Protein AF-A0A7S3ZZ33-F1 (afdb_monomer_lite)

InterPro domains:
  IPR005046 Protein of unknown function DUF285 [PF03382] (1-71)

pLDDT: mean 74.79, std 19.3, range [29.33, 95.56]

Radius of gyration: 34.8 Å; chains: 1; bounding box: 98×53×92 Å

Organism: NCBI:txid35677

Foldseek 3Di:
DADLPDACQQPAELACVCQLVLCDAHANLNYACANYQELHLNCQLVANHEDQNLDDYAPNHDCHSNQQNYDYDQHHAQWDDDDRTIDGDHGPQQPQQFWKKKKKKKFKWFKAPDDQVVCVVDPLLVVLLFVLLCVLQVNLAPGKDPWGWDDDPDPPPPRGIITMIMGIDIDGHDPCLVVSNVVSLVSSLVSNLVCLVVVVSLVSSCVSDVSSVVMDTPSVVRNVRSVVMDMDMGTGRPGRPDDPDNDPPDDDDDDDDDDDDDDDDDDDDDDDDDDDDDDD

Structure (mmCIF, N/CA/C/O backbone):
data_AF-A0A7S3ZZ33-F1
#
_entry.id   AF-A0A7S3ZZ33-F1
#
loop_
_atom_site.group_PDB
_atom_site.id
_atom_site.type_symbol
_atom_site.label_atom_id
_atom_site.label_alt_id
_atom_site.label_comp_id
_atom_site.label_asym_id
_atom_site.label_entity_id
_atom_site.label_seq_id
_atom_site.pdbx_PDB_ins_code
_atom_site.Cartn_x
_atom_site.Cartn_y
_atom_site.Cartn_z
_atom_site.occupancy
_atom_site.B_iso_or_equiv
_atom_site.auth_seq_id
_atom_site.auth_comp_id
_atom_site.auth_asym_id
_atom_site.auth_atom_id
_atom_site.pdbx_PDB_model_num
ATOM 1 N N . GLN A 1 1 ? 46.406 -0.574 -13.899 1.00 73.81 1 GLN A N 1
ATOM 2 C CA . GLN A 1 1 ? 45.688 0.026 -12.760 1.00 73.81 1 GLN A CA 1
ATOM 3 C C . GLN A 1 1 ? 44.216 -0.204 -13.007 1.00 73.81 1 GLN A C 1
ATOM 5 O O . GLN A 1 1 ? 43.810 0.022 -14.139 1.00 73.81 1 GLN A O 1
ATOM 10 N N . ASP A 1 2 ? 43.497 -0.711 -12.010 1.00 85.44 2 ASP A N 1
ATOM 11 C CA . ASP A 1 2 ? 42.048 -0.909 -12.078 1.00 85.44 2 ASP A CA 1
ATOM 12 C C . ASP A 1 2 ? 41.329 0.445 -11.987 1.00 85.44 2 ASP A C 1
ATOM 14 O O . ASP A 1 2 ? 41.685 1.282 -11.147 1.00 85.44 2 ASP A O 1
ATOM 18 N N . ILE A 1 3 ? 40.370 0.666 -12.883 1.00 90.06 3 ILE A N 1
ATOM 19 C CA . ILE A 1 3 ? 39.560 1.886 -12.972 1.00 90.06 3 ILE A CA 1
ATOM 20 C C . ILE A 1 3 ? 38.051 1.610 -12.914 1.00 90.06 3 ILE A C 1
ATOM 22 O O . ILE A 1 3 ? 37.262 2.550 -12.999 1.00 90.06 3 ILE A O 1
ATOM 26 N N . GLY A 1 4 ? 37.625 0.356 -12.728 1.00 85.75 4 GLY A N 1
ATOM 27 C CA . GLY A 1 4 ? 36.204 -0.008 -12.740 1.00 85.75 4 GLY A CA 1
ATOM 28 C C . GLY A 1 4 ? 35.384 0.696 -11.650 1.00 85.75 4 GLY A C 1
ATOM 29 O O . GLY A 1 4 ? 34.205 0.974 -11.835 1.00 85.75 4 GLY A O 1
ATOM 30 N N . GLY A 1 5 ? 36.025 1.071 -10.537 1.00 84.75 5 GLY A N 1
ATOM 31 C CA . GLY A 1 5 ? 35.398 1.777 -9.413 1.00 84.75 5 GLY A CA 1
ATOM 32 C C . GLY A 1 5 ? 35.413 3.310 -9.486 1.00 84.75 5 GLY A C 1
ATOM 33 O O . GLY A 1 5 ? 35.176 3.960 -8.467 1.00 84.75 5 GLY A O 1
ATOM 34 N N . TRP A 1 6 ? 35.762 3.918 -10.623 1.00 89.31 6 TRP A N 1
ATOM 35 C CA . TRP A 1 6 ? 35.799 5.380 -10.734 1.00 89.31 6 TRP A CA 1
ATOM 36 C C . TRP A 1 6 ? 34.392 5.989 -10.732 1.00 89.31 6 TRP A C 1
ATOM 38 O O . TRP A 1 6 ? 33.504 5.582 -11.477 1.00 89.31 6 TRP A O 1
ATOM 48 N N . ALA A 1 7 ? 34.197 7.022 -9.910 1.00 83.62 7 ALA A N 1
ATOM 49 C CA . ALA A 1 7 ? 32.953 7.781 -9.866 1.00 83.62 7 ALA A CA 1
ATOM 50 C C . ALA A 1 7 ? 32.941 8.855 -10.968 1.00 83.62 7 ALA A C 1
ATOM 52 O O . ALA A 1 7 ? 33.442 9.961 -10.773 1.00 83.62 7 ALA A O 1
ATOM 53 N N . VAL A 1 8 ? 32.356 8.530 -12.125 1.00 84.25 8 VAL A N 1
ATOM 54 C CA . VAL A 1 8 ? 32.267 9.430 -13.297 1.00 84.25 8 VAL A CA 1
ATOM 55 C C . VAL A 1 8 ? 30.912 10.140 -13.442 1.00 84.25 8 VAL A C 1
ATOM 57 O O . VAL A 1 8 ? 30.688 10.869 -14.400 1.00 84.25 8 VAL A O 1
ATOM 60 N N . HIS A 1 9 ? 30.017 10.000 -12.459 1.00 80.75 9 HIS A N 1
ATOM 61 C CA . HIS A 1 9 ? 28.634 10.504 -12.516 1.00 80.75 9 HIS A CA 1
ATOM 62 C C . HIS A 1 9 ? 28.492 12.034 -12.607 1.00 80.75 9 HIS A C 1
ATOM 64 O O . HIS A 1 9 ? 27.393 12.533 -12.832 1.00 80.75 9 HIS A O 1
ATOM 70 N N . SER A 1 10 ? 29.561 12.793 -12.355 1.00 80.62 10 SER A N 1
ATOM 71 C CA . SER A 1 10 ? 29.584 14.262 -12.461 1.00 80.62 10 SER A CA 1
ATOM 72 C C . SER A 1 10 ? 30.448 14.754 -13.622 1.00 80.62 10 SER A C 1
ATOM 74 O O . SER A 1 10 ? 30.638 15.960 -13.770 1.00 80.62 10 SER A O 1
ATOM 76 N N . VAL A 1 11 ? 31.020 13.834 -14.400 1.00 82.69 11 VAL A N 1
ATOM 77 C CA . VAL A 1 11 ? 31.773 14.161 -15.607 1.00 82.69 11 VAL A CA 1
ATOM 78 C C . VAL A 1 11 ? 30.766 14.474 -16.714 1.00 82.69 11 VAL A C 1
ATOM 80 O O . VAL A 1 11 ? 29.689 13.887 -16.766 1.00 82.69 11 VAL A O 1
ATOM 83 N N . THR A 1 12 ? 31.079 15.475 -17.535 1.00 82.06 12 THR A N 1
ATOM 84 C CA . THR A 1 12 ? 30.205 15.926 -18.632 1.00 82.06 12 THR A CA 1
ATOM 85 C C . THR A 1 12 ? 30.686 15.416 -19.990 1.00 82.06 12 THR A C 1
ATOM 87 O O . THR A 1 12 ? 29.871 15.196 -20.881 1.00 82.06 12 THR A O 1
ATOM 90 N N . SER A 1 13 ? 31.998 15.209 -20.144 1.00 87.12 13 SER A N 1
ATOM 91 C CA . SER A 1 13 ? 32.622 14.672 -21.355 1.00 87.12 13 SER A CA 1
ATOM 92 C C . SER A 1 13 ? 33.637 13.598 -20.975 1.00 87.12 13 SER A C 1
ATOM 94 O O . SER A 1 13 ? 34.535 13.836 -20.162 1.00 87.12 13 SER A O 1
ATOM 96 N N . LEU A 1 14 ? 33.465 12.421 -21.569 1.00 88.88 14 LEU A N 1
ATOM 97 C CA . LEU A 1 14 ? 34.410 11.304 -21.566 1.00 88.88 14 LEU A CA 1
ATOM 98 C C . LEU A 1 14 ? 35.039 11.120 -22.958 1.00 88.88 14 LEU A C 1
ATOM 100 O O . LEU A 1 14 ? 35.649 10.083 -23.229 1.00 88.88 14 LEU A O 1
ATOM 104 N N . GLY A 1 15 ? 34.891 12.121 -23.832 1.00 90.62 15 GLY A N 1
ATOM 105 C CA . GLY A 1 15 ? 35.441 12.119 -25.179 1.00 90.62 15 GLY A CA 1
ATOM 106 C C . GLY A 1 15 ? 36.946 11.848 -25.182 1.00 90.62 15 GLY A C 1
ATOM 107 O O . GLY A 1 15 ? 37.685 12.268 -24.289 1.00 90.62 15 GLY A O 1
ATOM 108 N N . ASP A 1 16 ? 37.386 11.087 -26.179 1.00 91.88 16 ASP A N 1
ATOM 109 C CA . ASP A 1 16 ? 38.771 10.681 -26.422 1.00 91.88 16 ASP A CA 1
ATOM 110 C C . ASP A 1 16 ? 39.502 9.932 -25.283 1.00 91.88 16 ASP A C 1
ATOM 112 O O . ASP A 1 16 ? 40.701 9.655 -25.390 1.00 91.88 16 ASP A O 1
ATOM 116 N N . MET A 1 17 ? 38.818 9.563 -24.192 1.00 91.19 17 MET A N 1
ATOM 117 C CA . MET A 1 17 ? 39.464 9.052 -22.973 1.00 91.19 17 MET A CA 1
ATOM 118 C C . MET A 1 17 ? 40.334 7.802 -23.203 1.00 91.19 17 MET A C 1
ATOM 120 O O . MET A 1 17 ? 41.374 7.653 -22.557 1.00 91.19 17 MET A O 1
ATOM 124 N N . PHE A 1 18 ? 39.940 6.926 -24.132 1.00 92.06 18 PHE A N 1
ATOM 125 C CA . PHE A 1 18 ? 40.673 5.714 -24.515 1.00 92.06 18 PHE A CA 1
ATOM 126 C C . PHE A 1 18 ? 41.001 5.664 -26.015 1.00 92.06 18 PHE A C 1
ATOM 128 O O . PHE A 1 18 ? 41.237 4.584 -26.570 1.00 92.06 18 PHE A O 1
ATOM 135 N N . THR A 1 19 ? 41.085 6.822 -26.676 1.00 92.44 19 THR A N 1
ATOM 136 C CA . THR A 1 19 ? 41.476 6.908 -28.087 1.00 92.44 19 THR A CA 1
ATOM 137 C C . THR A 1 19 ? 42.839 6.251 -28.320 1.00 92.44 19 THR A C 1
ATOM 139 O O . THR A 1 19 ? 43.839 6.559 -27.672 1.00 92.44 19 THR A O 1
ATOM 142 N N . SER A 1 20 ? 42.891 5.338 -29.290 1.00 92.44 20 SER A N 1
ATOM 143 C CA . SER A 1 20 ? 44.048 4.522 -29.681 1.00 92.44 20 SER A CA 1
ATOM 144 C C . SER A 1 20 ? 44.637 3.653 -28.564 1.00 92.44 20 SER A C 1
ATOM 146 O 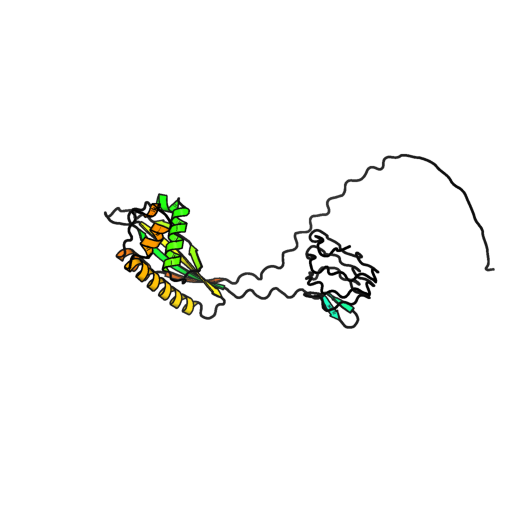O . SER A 1 20 ? 45.761 3.155 -28.693 1.00 92.44 20 SER A O 1
ATOM 148 N N . ALA A 1 21 ? 43.895 3.420 -27.477 1.00 92.56 21 ALA A N 1
ATOM 149 C CA . ALA A 1 21 ? 44.304 2.533 -26.394 1.00 92.56 21 ALA A CA 1
ATOM 150 C C . ALA A 1 21 ? 44.142 1.059 -26.812 1.00 92.56 21 ALA A C 1
ATOM 152 O O . ALA A 1 21 ? 43.336 0.314 -26.267 1.00 92.56 21 ALA A O 1
ATOM 153 N N . SER A 1 22 ? 44.925 0.630 -27.805 1.00 90.31 22 SER A N 1
ATOM 154 C CA . SER A 1 22 ? 44.805 -0.677 -28.474 1.00 90.31 22 SER A CA 1
ATOM 155 C C . SER A 1 22 ? 44.903 -1.898 -27.552 1.00 90.31 22 SER A C 1
ATOM 157 O O . SER A 1 22 ? 44.448 -2.969 -27.933 1.00 90.31 22 SER A O 1
ATOM 159 N N . SER A 1 23 ? 45.471 -1.759 -26.350 1.00 91.56 23 SER A N 1
ATOM 160 C CA . SER A 1 23 ? 45.566 -2.821 -25.338 1.00 91.56 23 SER A CA 1
ATOM 161 C C . SER A 1 23 ? 44.526 -2.721 -24.215 1.00 91.56 23 SER A C 1
ATOM 163 O O . SER A 1 23 ? 44.525 -3.561 -23.313 1.00 91.56 23 SER A O 1
ATOM 165 N N . PHE A 1 24 ? 43.668 -1.698 -24.223 1.00 90.06 24 PHE A N 1
ATOM 166 C CA . PHE A 1 24 ? 42.675 -1.472 -23.179 1.00 90.06 24 PHE A CA 1
ATOM 167 C C . PHE A 1 24 ? 41.499 -2.444 -23.321 1.00 90.06 24 PHE A C 1
ATOM 169 O O . PHE A 1 24 ? 40.869 -2.512 -24.369 1.00 90.06 24 PHE A O 1
ATOM 176 N N . ASN A 1 25 ? 41.210 -3.194 -22.256 1.00 88.06 25 ASN A N 1
ATOM 177 C CA . ASN A 1 25 ? 40.091 -4.138 -22.185 1.00 88.06 25 ASN A CA 1
ATOM 178 C C . ASN A 1 25 ? 39.649 -4.374 -20.726 1.00 88.06 25 ASN A C 1
ATOM 180 O O . ASN A 1 25 ? 39.440 -5.510 -20.309 1.00 88.06 25 ASN A O 1
ATOM 184 N N . GLN A 1 26 ? 39.644 -3.323 -19.900 1.00 88.88 26 GLN A N 1
ATOM 185 C CA . GLN A 1 26 ? 39.224 -3.441 -18.500 1.00 88.88 26 GLN A CA 1
ATOM 186 C C . GLN A 1 26 ? 37.713 -3.269 -18.362 1.00 88.88 26 GLN A C 1
ATOM 188 O O . GLN A 1 26 ? 37.119 -2.481 -19.095 1.00 88.88 26 GLN A O 1
ATOM 193 N N . ASP A 1 27 ? 37.125 -3.976 -17.396 1.00 85.19 27 ASP A N 1
ATOM 194 C CA . ASP A 1 27 ? 35.715 -3.840 -17.038 1.00 85.19 27 ASP A CA 1
ATOM 195 C C . ASP A 1 27 ? 35.456 -2.472 -16.385 1.00 85.19 27 ASP A C 1
ATOM 197 O O . ASP A 1 27 ? 36.052 -2.114 -15.366 1.00 85.19 27 ASP A O 1
ATOM 201 N N . ILE A 1 28 ? 34.570 -1.704 -17.011 1.00 87.50 28 ILE A N 1
ATOM 202 C CA . ILE A 1 28 ? 34.110 -0.381 -16.572 1.00 87.50 28 ILE A CA 1
ATOM 203 C C . ILE A 1 28 ? 32.577 -0.323 -16.509 1.00 87.50 28 ILE A C 1
ATOM 205 O O . ILE A 1 28 ? 31.982 0.755 -16.503 1.00 87.50 28 ILE A O 1
ATOM 209 N N . SER A 1 29 ? 31.924 -1.484 -16.429 1.00 83.38 29 SER A N 1
ATOM 210 C CA . SER A 1 29 ? 30.464 -1.589 -16.363 1.00 83.38 29 SER A CA 1
ATOM 211 C C . SER A 1 29 ? 29.856 -0.901 -15.136 1.00 83.38 29 SER A C 1
ATOM 213 O O . SER A 1 29 ? 28.714 -0.450 -15.160 1.00 83.38 29 SER A O 1
ATOM 215 N N . GLY A 1 30 ? 30.647 -0.734 -14.070 1.00 79.44 30 GLY A N 1
ATOM 216 C CA . GLY A 1 30 ? 30.258 -0.011 -12.857 1.00 79.44 30 GLY A CA 1
ATOM 217 C C . GLY A 1 30 ? 30.173 1.515 -13.000 1.00 79.44 30 GLY A C 1
ATOM 218 O O . GLY A 1 30 ? 29.780 2.192 -12.048 1.00 79.44 30 GLY A O 1
ATOM 219 N N . TRP A 1 31 ? 30.551 2.084 -14.147 1.00 87.06 31 TRP A N 1
ATOM 220 C CA . TRP A 1 31 ? 30.503 3.529 -14.362 1.00 87.06 31 TRP A CA 1
ATOM 221 C C . TRP A 1 31 ? 29.071 4.024 -14.578 1.00 87.06 31 TRP A C 1
ATOM 223 O O . TRP A 1 31 ? 28.355 3.566 -15.463 1.00 87.06 31 TRP A O 1
ATOM 233 N N . ASN A 1 32 ? 28.668 5.033 -13.804 1.00 80.06 32 ASN A N 1
ATOM 234 C CA . ASN A 1 32 ? 27.417 5.747 -14.044 1.00 80.06 32 ASN A CA 1
ATOM 235 C C . ASN A 1 32 ? 27.654 6.887 -15.043 1.00 80.06 32 ASN A C 1
ATOM 237 O O . ASN A 1 32 ? 28.205 7.927 -14.674 1.00 80.06 32 ASN A O 1
ATOM 241 N N . VAL A 1 33 ? 27.227 6.680 -16.292 1.00 78.31 33 VAL A N 1
ATOM 242 C CA . VAL A 1 33 ? 27.467 7.613 -17.402 1.00 78.31 33 VAL A CA 1
ATOM 243 C C . VAL A 1 33 ? 26.300 8.557 -17.720 1.00 78.31 33 VAL A C 1
ATOM 245 O O . VAL A 1 33 ? 26.447 9.379 -18.613 1.00 78.31 33 VAL A O 1
ATOM 248 N N . HIS A 1 34 ? 25.188 8.523 -16.977 1.00 74.75 34 HIS A N 1
ATOM 249 C CA . HIS A 1 34 ? 23.961 9.273 -17.313 1.00 74.75 34 HIS A CA 1
ATOM 250 C C . HIS A 1 34 ? 24.124 10.799 -17.405 1.00 74.75 34 HIS A C 1
ATOM 252 O O . HIS A 1 34 ? 23.336 11.465 -18.062 1.00 74.75 34 HIS A O 1
ATOM 258 N N . SER A 1 35 ? 25.127 11.373 -16.740 1.00 68.88 35 SER A N 1
ATOM 259 C CA . SER A 1 35 ? 25.390 12.819 -16.789 1.00 68.88 35 SER A CA 1
ATOM 260 C C . SER A 1 35 ? 26.325 13.241 -17.930 1.00 68.88 35 SER A C 1
ATOM 262 O O . SER A 1 35 ? 26.620 14.431 -18.053 1.00 68.88 35 SER A O 1
ATOM 264 N N . ASN A 1 36 ? 26.838 12.291 -18.719 1.00 71.81 36 ASN A N 1
ATOM 265 C CA . ASN A 1 36 ? 27.791 12.560 -19.792 1.00 71.81 36 ASN A CA 1
ATOM 266 C C . ASN A 1 36 ? 27.039 12.786 -21.095 1.00 71.81 36 ASN A C 1
ATOM 268 O O . ASN A 1 36 ? 26.263 11.939 -21.523 1.00 71.81 36 ASN A O 1
ATOM 272 N N . SER A 1 37 ? 27.307 13.917 -21.733 1.00 74.69 37 SER A N 1
ATOM 273 C CA . SER A 1 37 ? 26.706 14.276 -23.018 1.00 74.69 37 SER A CA 1
ATOM 274 C C . SER A 1 37 ? 27.655 14.063 -24.199 1.00 74.69 37 SER A C 1
ATOM 276 O O . SER A 1 37 ? 27.234 14.174 -25.343 1.00 74.69 37 SER A O 1
ATOM 278 N N . ASP A 1 38 ? 28.935 13.788 -23.938 1.00 82.69 38 ASP A N 1
ATOM 279 C CA . ASP A 1 38 ? 29.975 13.679 -24.962 1.00 82.69 38 ASP A CA 1
ATOM 280 C C . ASP A 1 38 ? 30.867 12.459 -24.706 1.00 82.69 38 ASP A C 1
ATOM 282 O O . ASP A 1 38 ? 31.550 12.365 -23.679 1.00 82.69 38 ASP A O 1
ATOM 286 N N . MET A 1 39 ? 30.828 11.514 -25.644 1.00 85.56 39 MET A N 1
ATOM 287 C CA . MET A 1 39 ? 31.644 10.301 -25.680 1.00 85.56 39 MET A CA 1
ATOM 288 C C . MET A 1 39 ? 32.339 10.165 -27.045 1.00 85.56 39 MET A C 1
ATOM 290 O O . MET A 1 39 ? 32.723 9.059 -27.446 1.00 85.56 39 MET A O 1
ATOM 294 N N . TYR A 1 40 ? 32.529 11.291 -27.746 1.00 88.56 40 TYR A N 1
ATOM 295 C CA . TYR A 1 40 ? 33.183 11.358 -29.046 1.00 88.56 40 TYR A CA 1
ATOM 296 C C . TYR A 1 40 ? 34.510 10.599 -29.021 1.00 88.56 40 TYR A C 1
ATOM 298 O O . TYR A 1 40 ? 35.349 10.826 -28.146 1.00 88.56 40 TYR A O 1
ATOM 306 N N . LYS A 1 41 ? 34.700 9.662 -29.958 1.00 90.12 41 LYS A N 1
ATOM 307 C CA . LYS A 1 41 ? 35.927 8.850 -30.083 1.00 90.12 41 LYS A CA 1
ATOM 308 C C . LYS A 1 41 ? 36.402 8.113 -28.827 1.00 90.12 41 LYS A C 1
ATOM 310 O O . LYS A 1 41 ? 37.520 7.609 -28.831 1.00 90.12 41 LYS A O 1
ATOM 315 N N . MET A 1 42 ? 35.581 7.960 -27.787 1.00 88.88 42 MET A N 1
ATOM 316 C CA . MET A 1 42 ? 36.031 7.445 -26.488 1.00 88.88 42 MET A CA 1
ATOM 317 C C . MET A 1 42 ? 36.855 6.146 -26.575 1.00 88.88 42 MET A C 1
ATOM 319 O O . MET A 1 42 ? 37.851 6.037 -25.869 1.00 88.88 42 MET A O 1
ATOM 323 N N . PHE A 1 43 ? 36.500 5.206 -27.460 1.00 88.19 43 PHE A N 1
ATOM 324 C CA . PHE A 1 43 ? 37.223 3.950 -27.726 1.00 88.19 43 PHE A CA 1
ATOM 325 C C . PHE A 1 43 ? 37.733 3.835 -29.172 1.00 88.19 43 PHE A C 1
ATOM 327 O O . PHE A 1 43 ? 37.951 2.731 -29.679 1.00 88.19 43 PHE A O 1
ATOM 334 N N . TYR A 1 44 ? 37.942 4.957 -29.863 1.00 89.25 44 TYR A N 1
ATOM 335 C CA . TYR A 1 44 ? 38.420 4.964 -31.243 1.00 89.25 44 TYR A CA 1
ATOM 336 C C . TYR A 1 44 ? 39.741 4.190 -31.362 1.00 89.25 44 TYR A C 1
ATOM 338 O O . TYR A 1 44 ? 40.716 4.516 -30.695 1.00 89.25 44 TYR A O 1
ATOM 346 N N . GLN A 1 45 ? 39.797 3.157 -32.207 1.00 88.75 45 GLN A N 1
ATOM 347 C CA . GLN A 1 45 ? 40.950 2.255 -32.377 1.00 88.75 45 GLN A CA 1
ATOM 348 C C . GLN A 1 45 ? 41.422 1.516 -31.102 1.00 88.75 45 GLN A C 1
ATOM 350 O O . GLN A 1 45 ? 42.559 1.034 -31.047 1.00 88.75 45 GLN A O 1
ATOM 355 N N . ALA A 1 46 ? 40.567 1.360 -30.087 1.00 89.12 46 ALA A N 1
ATOM 356 C CA . ALA A 1 46 ? 40.825 0.490 -28.938 1.00 89.12 46 ALA A CA 1
ATOM 357 C C . ALA A 1 46 ? 40.563 -0.987 -29.302 1.00 89.12 46 ALA A C 1
ATOM 359 O O . ALA A 1 46 ? 39.605 -1.609 -28.853 1.00 89.12 46 ALA A O 1
ATOM 360 N N . SER A 1 47 ? 41.406 -1.554 -30.165 1.00 87.38 47 SER A N 1
ATOM 361 C CA . SER A 1 47 ? 41.148 -2.837 -30.839 1.00 87.38 47 SER A CA 1
ATOM 362 C C . SER A 1 47 ? 41.022 -4.067 -29.932 1.00 87.38 47 SER A C 1
ATOM 364 O O . SER A 1 47 ? 40.412 -5.050 -30.347 1.00 87.38 47 SER A O 1
ATOM 366 N N . ALA A 1 48 ? 41.585 -4.044 -28.720 1.00 87.75 48 ALA A N 1
ATOM 367 C CA . ALA A 1 48 ? 41.431 -5.125 -27.743 1.00 87.75 48 ALA A CA 1
ATOM 368 C C . ALA A 1 48 ? 40.185 -4.991 -26.854 1.00 87.75 48 ALA A C 1
ATOM 370 O O . ALA A 1 48 ? 39.889 -5.931 -26.115 1.00 87.75 48 ALA A O 1
ATOM 371 N N . PHE A 1 49 ? 39.490 -3.852 -26.885 1.00 86.00 49 PHE A N 1
ATOM 372 C CA . PHE A 1 49 ? 38.318 -3.618 -26.050 1.00 86.00 49 PHE A CA 1
ATOM 373 C C . PHE A 1 49 ? 37.161 -4.497 -26.523 1.00 86.00 49 PHE A C 1
ATOM 375 O O . PHE A 1 49 ? 36.846 -4.466 -27.707 1.00 86.00 49 PHE A O 1
ATOM 382 N N . ASN A 1 50 ? 36.582 -5.284 -25.610 1.00 80.50 50 ASN A N 1
ATOM 383 C CA . ASN A 1 50 ? 35.434 -6.172 -25.829 1.00 80.50 50 ASN A CA 1
ATOM 384 C C . ASN A 1 50 ? 34.733 -6.478 -24.489 1.00 80.50 50 ASN A C 1
ATOM 386 O O . ASN A 1 50 ? 34.651 -7.634 -24.073 1.00 80.50 50 ASN A O 1
ATOM 390 N N . GLN A 1 51 ? 34.330 -5.444 -23.748 1.00 80.56 51 GLN A N 1
ATOM 391 C CA . GLN A 1 51 ? 33.588 -5.601 -22.489 1.00 80.56 51 GLN A CA 1
ATOM 392 C C . GLN A 1 51 ? 32.111 -5.269 -22.689 1.00 80.56 51 GLN A C 1
ATOM 394 O O . GLN A 1 51 ? 31.793 -4.352 -23.445 1.00 80.56 51 GLN A O 1
ATOM 399 N N . ASP A 1 52 ? 31.227 -5.963 -21.964 1.00 76.94 52 ASP A N 1
ATOM 400 C CA . ASP A 1 52 ? 29.849 -5.505 -21.787 1.00 76.94 52 ASP A CA 1
ATOM 401 C C . ASP A 1 52 ? 29.831 -4.334 -20.805 1.00 76.94 52 ASP A C 1
ATOM 403 O O . ASP A 1 52 ? 30.234 -4.460 -19.650 1.00 76.94 52 ASP A O 1
ATOM 407 N N . LEU A 1 53 ? 29.391 -3.177 -21.287 1.00 77.75 53 LEU A N 1
ATOM 408 C CA . LEU A 1 53 ? 29.380 -1.947 -20.514 1.00 77.75 53 LEU A CA 1
ATOM 409 C C . LEU A 1 53 ? 28.169 -1.856 -19.585 1.00 77.75 53 LEU A C 1
ATOM 411 O O . LEU A 1 53 ? 28.234 -1.143 -18.593 1.00 77.75 53 LEU A O 1
ATOM 415 N N . GLY A 1 54 ? 27.043 -2.512 -19.879 1.00 72.81 54 GLY A N 1
ATOM 416 C CA . GLY A 1 54 ? 25.826 -2.329 -19.075 1.00 72.81 54 GLY A CA 1
ATOM 417 C C . GLY A 1 54 ? 25.270 -0.888 -19.059 1.00 72.81 54 GLY A C 1
ATOM 418 O O . GLY A 1 54 ? 24.319 -0.607 -18.330 1.00 72.81 54 GLY A O 1
ATOM 419 N N . TRP A 1 55 ? 25.844 0.036 -19.839 1.00 77.25 55 TRP A N 1
ATOM 420 C CA . TRP A 1 55 ? 25.470 1.444 -19.880 1.00 77.25 55 TRP A CA 1
ATOM 421 C C . TRP A 1 55 ? 24.163 1.676 -20.630 1.00 77.25 55 TRP A C 1
ATOM 423 O O . TRP A 1 55 ? 23.845 0.996 -21.609 1.00 77.25 55 TRP A O 1
ATOM 433 N N . CYS A 1 56 ? 23.444 2.689 -20.155 1.00 72.75 56 CYS A N 1
ATOM 434 C CA . CYS A 1 56 ? 22.281 3.261 -20.801 1.00 72.75 56 CYS A CA 1
ATOM 435 C C . CYS A 1 56 ? 22.527 4.752 -21.002 1.00 72.75 56 CYS A C 1
ATOM 437 O O . CYS A 1 56 ? 22.840 5.463 -20.041 1.00 72.75 56 CYS A O 1
ATOM 439 N N . VAL A 1 57 ? 22.442 5.185 -22.255 1.00 71.81 57 VAL A N 1
ATOM 440 C CA . VAL A 1 57 ? 22.751 6.546 -22.704 1.00 71.81 57 VAL A CA 1
ATOM 441 C C . VAL A 1 57 ? 21.526 7.159 -23.369 1.00 71.81 57 VAL A C 1
ATOM 443 O O . VAL A 1 57 ? 20.741 6.452 -24.006 1.00 71.81 57 VAL A O 1
ATOM 446 N N . ASP A 1 58 ? 21.346 8.462 -23.175 1.00 68.25 58 ASP A N 1
ATOM 447 C CA . ASP A 1 58 ? 20.242 9.211 -23.773 1.00 68.25 58 ASP A CA 1
ATOM 448 C C . ASP A 1 58 ? 20.483 9.448 -25.275 1.00 68.25 58 ASP A C 1
ATOM 450 O O . ASP A 1 58 ? 21.604 9.327 -25.773 1.00 68.25 58 ASP A O 1
ATOM 454 N N . GLU A 1 59 ? 19.426 9.801 -26.012 1.00 67.25 59 GLU A N 1
ATOM 455 C CA . GLU A 1 59 ? 19.504 10.054 -27.462 1.00 67.25 59 GLU A CA 1
ATOM 456 C C . GLU A 1 59 ? 20.399 11.247 -27.837 1.00 67.25 59 GLU A C 1
ATOM 458 O O . GLU A 1 59 ? 20.915 11.299 -28.952 1.00 67.25 59 GLU A O 1
ATOM 463 N N . ASP A 1 60 ? 20.611 12.170 -26.897 1.00 72.50 60 ASP A N 1
ATOM 464 C CA . ASP A 1 60 ? 21.392 13.396 -27.083 1.00 72.50 60 ASP A CA 1
ATOM 465 C C . ASP A 1 60 ? 22.903 13.209 -26.835 1.00 72.50 60 ASP A C 1
ATOM 467 O O . ASP A 1 60 ? 23.659 14.181 -26.890 1.00 72.50 60 ASP A O 1
ATOM 471 N N . VAL A 1 61 ? 23.365 11.989 -26.532 1.00 76.19 61 VAL A N 1
ATOM 472 C CA . VAL A 1 61 ? 24.790 11.718 -26.282 1.00 76.19 61 VAL A CA 1
ATOM 473 C C . VAL A 1 61 ? 25.555 11.583 -27.598 1.00 76.19 61 VAL A C 1
ATOM 475 O O . VAL A 1 61 ? 25.202 10.774 -28.459 1.00 76.19 61 VAL A O 1
ATOM 478 N N . ASP A 1 62 ? 26.652 12.331 -27.735 1.00 78.50 62 ASP A N 1
ATOM 479 C CA . ASP A 1 62 ? 27.531 12.225 -28.899 1.00 78.50 62 ASP A CA 1
ATOM 480 C C . ASP A 1 62 ? 28.374 10.937 -28.849 1.00 78.50 62 ASP A C 1
ATOM 482 O O . ASP A 1 62 ? 29.283 10.792 -28.028 1.00 78.50 62 ASP A O 1
ATOM 486 N N . PHE A 1 63 ? 28.051 9.998 -29.743 1.00 77.25 63 PHE A N 1
ATOM 487 C CA . PHE A 1 63 ? 28.759 8.732 -29.959 1.00 77.25 63 PHE A CA 1
ATOM 488 C C . PHE A 1 63 ? 29.560 8.708 -31.267 1.00 77.25 63 PHE A C 1
ATOM 490 O O . PHE A 1 63 ? 29.990 7.631 -31.701 1.00 77.25 63 PHE A O 1
ATOM 497 N N . GLU A 1 64 ? 29.754 9.850 -31.933 1.00 83.19 64 GLU A N 1
ATOM 498 C CA . GLU A 1 64 ? 30.456 9.881 -33.213 1.00 83.19 64 GLU A CA 1
ATOM 499 C C . GLU A 1 64 ? 31.856 9.250 -33.075 1.00 83.19 64 GLU A C 1
ATOM 501 O O . GLU A 1 64 ? 32.671 9.591 -32.216 1.00 83.19 64 GLU A O 1
ATOM 506 N N . GLU A 1 65 ? 32.098 8.230 -33.905 1.00 83.06 65 GLU A N 1
ATOM 507 C CA . GLU A 1 65 ? 33.322 7.420 -33.945 1.00 83.06 65 GLU A CA 1
ATOM 508 C C . GLU A 1 65 ? 33.743 6.748 -32.620 1.00 83.06 65 GLU A C 1
ATOM 510 O O . GLU A 1 65 ? 34.836 6.180 -32.548 1.00 83.06 65 GLU A O 1
ATOM 515 N N . ALA A 1 66 ? 32.882 6.729 -31.596 1.00 82.75 66 ALA A N 1
ATOM 516 C CA . ALA A 1 66 ? 33.219 6.250 -30.255 1.00 82.75 66 ALA A CA 1
ATOM 517 C C . ALA A 1 66 ? 33.743 4.808 -30.239 1.00 82.75 66 ALA A C 1
ATOM 519 O O . ALA A 1 66 ? 34.664 4.510 -29.489 1.00 82.75 66 ALA A O 1
ATOM 520 N N . PHE A 1 67 ? 33.210 3.931 -31.096 1.00 81.69 67 PHE A N 1
ATOM 521 C CA . PHE A 1 67 ? 33.618 2.523 -31.200 1.00 81.69 67 PHE A CA 1
ATOM 522 C C . PHE A 1 67 ? 34.278 2.167 -32.538 1.00 81.69 67 PHE A C 1
ATOM 524 O O . PHE A 1 67 ? 34.470 0.989 -32.845 1.00 81.69 67 PHE A O 1
ATOM 531 N N . THR A 1 68 ? 34.639 3.152 -33.364 1.00 83.69 68 THR A N 1
ATOM 532 C CA . THR A 1 68 ? 35.275 2.869 -34.657 1.00 83.69 68 THR A CA 1
ATOM 533 C C . THR A 1 68 ? 36.629 2.190 -34.432 1.00 83.69 68 THR A C 1
ATOM 535 O O . THR A 1 68 ? 37.561 2.789 -33.901 1.00 83.69 68 THR A O 1
ATOM 538 N N . GLY A 1 69 ? 36.755 0.928 -34.853 1.00 79.25 69 GLY A N 1
ATOM 539 C CA . GLY A 1 69 ? 37.981 0.137 -34.689 1.00 79.25 69 GLY A CA 1
ATOM 540 C C . GLY A 1 69 ? 38.139 -0.566 -33.333 1.00 79.25 69 GLY A C 1
ATOM 541 O O . GLY A 1 69 ? 39.199 -1.147 -33.101 1.00 79.25 69 GLY A O 1
ATOM 542 N N . ALA A 1 70 ? 37.117 -0.541 -32.471 1.00 80.62 70 ALA A N 1
ATOM 543 C CA . ALA A 1 70 ? 37.005 -1.383 -31.277 1.00 80.62 70 ALA A CA 1
ATOM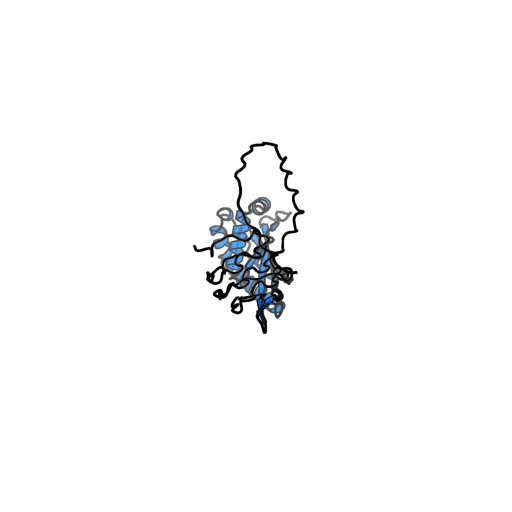 544 C C . ALA A 1 70 ? 35.995 -2.521 -31.511 1.00 80.62 70 ALA A C 1
ATOM 546 O O . ALA A 1 70 ? 35.076 -2.382 -32.322 1.00 80.62 70 ALA A O 1
ATOM 547 N N . ALA A 1 71 ? 36.152 -3.650 -30.812 1.00 71.19 71 ALA A N 1
ATOM 548 C CA . ALA A 1 71 ? 35.127 -4.686 -30.795 1.00 71.19 71 ALA A CA 1
ATOM 549 C C . ALA A 1 71 ? 34.063 -4.285 -29.767 1.00 71.19 71 ALA A C 1
ATOM 551 O O . ALA A 1 71 ? 34.248 -4.404 -28.563 1.00 71.19 71 ALA A O 1
ATOM 552 N N . CYS A 1 72 ? 32.932 -3.769 -30.224 1.00 65.69 72 CYS A N 1
ATOM 553 C CA . CYS A 1 72 ? 31.766 -3.762 -29.359 1.00 65.69 72 CYS A CA 1
ATOM 554 C C . CYS A 1 72 ? 31.158 -5.172 -29.433 1.00 65.69 72 CYS A C 1
ATOM 556 O O . CYS A 1 72 ? 30.806 -5.626 -30.517 1.00 65.69 72 CYS A O 1
ATOM 558 N N . GLU A 1 73 ? 31.056 -5.897 -28.322 1.00 55.81 73 GLU A N 1
ATOM 559 C CA . GLU A 1 73 ? 29.960 -6.859 -28.155 1.00 55.81 73 GLU A CA 1
ATOM 560 C C . GLU A 1 73 ? 28.696 -6.041 -27.851 1.00 55.81 73 GLU A C 1
ATOM 562 O O . GLU A 1 73 ? 28.793 -4.872 -27.495 1.00 55.81 73 GLU A O 1
ATOM 567 N N . SER A 1 74 ? 27.492 -6.560 -28.091 1.00 55.28 74 SER A N 1
ATOM 568 C CA . SER A 1 74 ? 26.245 -5.809 -27.872 1.00 55.28 74 SER A CA 1
ATOM 569 C C . SER A 1 74 ? 26.118 -5.344 -26.413 1.00 55.28 74 SER A C 1
ATOM 571 O O . SER A 1 74 ? 25.668 -6.112 -25.565 1.00 55.28 74 SER A O 1
ATOM 573 N N . THR A 1 75 ? 26.520 -4.109 -26.121 1.00 55.72 75 THR A N 1
ATOM 574 C CA . THR A 1 75 ? 26.540 -3.564 -24.766 1.00 55.72 75 THR A CA 1
ATOM 575 C C . THR A 1 75 ? 25.224 -2.851 -24.480 1.00 55.72 75 THR A C 1
ATOM 577 O O . THR A 1 75 ? 25.073 -1.680 -24.818 1.00 55.72 75 THR A O 1
ATOM 580 N N . SER A 1 76 ? 24.277 -3.574 -23.876 1.00 57.41 76 SER A N 1
ATOM 581 C CA . SER A 1 76 ? 23.133 -3.016 -23.132 1.00 57.41 76 SER A CA 1
ATOM 582 C C . SER A 1 76 ? 22.320 -1.885 -23.801 1.00 57.41 76 SER A C 1
ATOM 584 O O . SER A 1 76 ? 22.283 -1.729 -25.020 1.00 57.41 76 SER A O 1
ATOM 586 N N . CYS A 1 77 ? 21.486 -1.194 -23.018 1.00 60.25 77 CYS A N 1
ATOM 587 C CA . CYS A 1 77 ? 20.378 -0.416 -23.551 1.00 60.25 77 CYS A CA 1
ATOM 588 C C . CYS A 1 77 ? 20.863 0.876 -24.233 1.00 60.25 77 CYS A C 1
ATOM 590 O O . CYS A 1 77 ? 21.448 1.742 -23.606 1.00 60.25 77 CYS A O 1
ATOM 592 N N . GLY A 1 78 ? 20.631 1.006 -25.540 1.00 58.84 78 GLY A N 1
ATOM 593 C CA . GLY A 1 78 ? 20.990 2.207 -26.298 1.00 58.84 78 GLY A CA 1
ATOM 594 C C . GLY A 1 78 ? 22.286 2.139 -27.116 1.00 58.84 78 GLY A C 1
ATOM 595 O O . GLY A 1 78 ? 22.624 3.126 -27.756 1.00 58.84 78 GLY A O 1
ATOM 596 N N . VAL A 1 79 ? 22.969 0.988 -27.197 1.00 65.94 79 VAL A N 1
ATOM 597 C CA . VAL A 1 79 ? 24.025 0.737 -28.200 1.00 65.94 79 VAL A CA 1
ATOM 598 C C . VAL A 1 79 ? 23.733 -0.575 -28.928 1.00 65.94 79 VAL A C 1
ATOM 600 O O . VAL A 1 79 ? 23.593 -1.629 -28.313 1.00 65.94 79 VAL A O 1
ATOM 603 N N . VAL A 1 80 ? 23.623 -0.526 -30.257 1.00 65.25 80 VAL A N 1
ATOM 604 C CA . VAL A 1 80 ? 23.302 -1.696 -31.090 1.00 65.25 80 VAL A CA 1
ATOM 605 C C . VAL A 1 80 ? 24.395 -1.982 -32.112 1.00 65.25 80 VAL A C 1
ATOM 607 O O . VAL A 1 80 ? 25.005 -1.074 -32.678 1.00 65.25 80 VAL A O 1
ATOM 610 N N . GLN A 1 81 ? 24.612 -3.272 -32.377 1.00 67.81 81 GLN A N 1
ATOM 611 C CA . GLN A 1 81 ? 25.462 -3.736 -33.472 1.00 67.81 81 GLN A CA 1
ATOM 612 C C . GLN A 1 81 ? 24.825 -3.375 -34.812 1.00 67.81 81 GLN A C 1
ATOM 614 O O . GLN A 1 81 ? 23.688 -3.762 -35.092 1.00 67.81 81 GLN A O 1
ATOM 619 N N . VAL A 1 82 ? 25.579 -2.693 -35.665 1.00 66.38 82 VAL A N 1
ATOM 620 C CA . VAL A 1 82 ? 25.199 -2.409 -37.049 1.00 66.38 82 VAL A CA 1
ATOM 621 C C . VAL A 1 82 ? 26.263 -2.956 -37.995 1.00 66.38 82 VAL A C 1
ATOM 623 O O . VAL A 1 82 ? 27.411 -3.189 -37.620 1.00 66.38 82 VAL A O 1
ATOM 626 N N . VAL A 1 83 ? 25.897 -3.197 -39.255 1.00 61.94 83 VAL A N 1
ATOM 627 C CA . VAL A 1 83 ? 26.868 -3.660 -40.256 1.00 61.94 83 VAL A CA 1
ATOM 628 C C . VAL A 1 83 ? 27.951 -2.585 -40.417 1.00 61.94 83 VAL A C 1
ATOM 630 O O . VAL A 1 83 ? 27.686 -1.529 -40.982 1.00 61.94 83 VAL A O 1
ATOM 633 N N . GLY A 1 84 ? 29.157 -2.858 -39.909 1.00 64.69 84 GLY A N 1
ATOM 634 C CA . GLY A 1 84 ? 30.296 -1.933 -39.941 1.00 64.69 84 GLY A CA 1
ATOM 635 C C . GLY A 1 84 ? 30.659 -1.250 -38.613 1.00 64.69 84 GLY A C 1
ATOM 636 O O . GLY A 1 84 ? 31.587 -0.447 -38.627 1.00 64.69 84 GLY A O 1
ATOM 637 N N . GLY A 1 85 ? 29.997 -1.556 -37.487 1.00 67.19 85 GLY A N 1
ATOM 638 C CA . GLY A 1 85 ? 30.365 -1.018 -36.167 1.00 67.19 85 GLY A CA 1
ATOM 639 C C . GLY A 1 85 ? 29.217 -1.020 -35.152 1.00 67.19 85 GLY A C 1
ATOM 640 O O . GLY A 1 85 ? 28.310 -1.844 -35.232 1.00 67.19 85 GLY A O 1
ATOM 641 N N . CYS A 1 86 ? 29.237 -0.066 -34.221 1.00 69.88 86 CYS A N 1
ATOM 642 C CA . CYS A 1 86 ? 28.155 0.175 -33.266 1.00 69.88 86 CYS A CA 1
ATOM 643 C C . CYS A 1 86 ? 27.513 1.542 -33.472 1.00 69.88 86 CYS A C 1
ATOM 645 O O . CYS A 1 86 ? 28.198 2.498 -33.830 1.00 69.88 86 CYS A O 1
ATOM 647 N N . ALA A 1 87 ? 26.206 1.622 -33.230 1.00 63.84 87 ALA A N 1
ATOM 648 C CA . ALA A 1 87 ? 25.440 2.859 -33.306 1.00 63.84 87 ALA A CA 1
ATOM 649 C C . ALA A 1 87 ? 24.608 3.065 -32.032 1.00 63.84 87 ALA A C 1
ATOM 651 O O . ALA A 1 87 ? 24.145 2.076 -31.448 1.00 63.84 87 ALA A O 1
ATOM 652 N N . PRO A 1 88 ? 24.384 4.323 -31.614 1.00 60.44 88 PRO A N 1
ATOM 653 C CA . PRO A 1 88 ? 23.430 4.618 -30.560 1.00 60.44 88 PRO A CA 1
ATOM 654 C C . PRO A 1 88 ? 22.006 4.249 -31.007 1.00 60.44 88 PRO A C 1
ATOM 656 O O . PRO A 1 88 ? 21.644 4.356 -32.181 1.00 60.44 88 PRO A O 1
ATOM 659 N N . SER A 1 89 ? 21.191 3.805 -30.059 1.00 54.97 89 SER A N 1
ATOM 660 C CA . SER A 1 89 ? 19.756 3.552 -30.200 1.00 54.97 89 SER A CA 1
ATOM 661 C C . SER A 1 89 ? 19.031 4.279 -29.065 1.00 54.97 89 SER A C 1
ATOM 663 O O . SER A 1 89 ? 19.605 4.410 -27.986 1.00 54.97 89 SER A O 1
ATOM 665 N N . PRO A 1 90 ? 17.766 4.702 -29.237 1.00 55.19 90 PRO A N 1
ATOM 666 C CA . PRO A 1 90 ? 16.987 5.230 -28.125 1.00 55.19 90 PRO A CA 1
ATOM 667 C C . PRO A 1 90 ? 16.935 4.213 -26.982 1.00 55.19 90 PRO A C 1
ATOM 669 O O . PRO A 1 90 ? 16.745 3.012 -27.229 1.00 55.19 90 PRO A O 1
ATOM 672 N N . ALA A 1 91 ? 17.083 4.686 -25.743 1.00 52.62 91 ALA A N 1
ATOM 673 C CA . ALA A 1 91 ? 16.804 3.873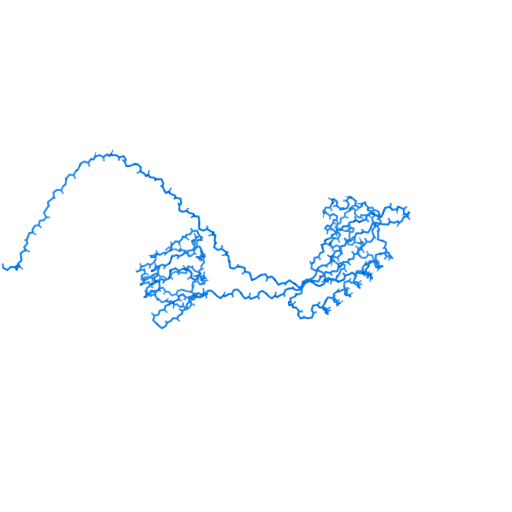 -24.568 1.00 52.62 91 ALA A CA 1
ATOM 674 C C . ALA A 1 91 ? 15.379 3.292 -24.686 1.00 52.62 91 ALA A C 1
ATOM 676 O O . ALA A 1 91 ? 14.468 3.989 -25.152 1.00 52.62 91 ALA A O 1
ATOM 677 N N . PRO A 1 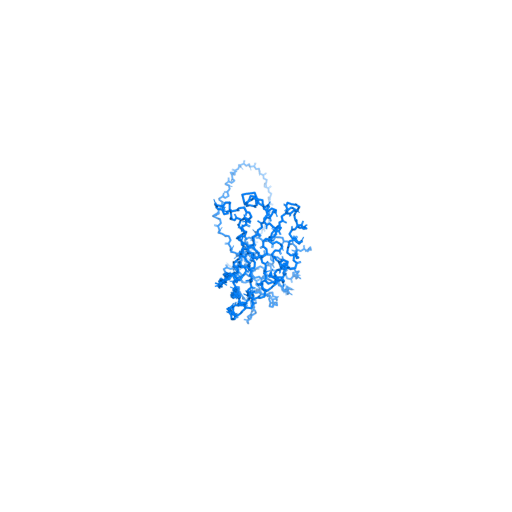92 ? 15.144 2.024 -24.297 1.00 51.72 92 PRO A N 1
ATOM 678 C CA . PRO A 1 92 ? 13.792 1.494 -24.255 1.00 51.72 92 PRO A CA 1
ATOM 679 C C . PRO A 1 92 ? 12.952 2.412 -23.366 1.00 51.72 92 PRO A C 1
ATOM 681 O O . PRO A 1 92 ? 13.306 2.658 -22.213 1.00 51.72 92 PRO A O 1
ATOM 684 N N . THR A 1 93 ? 11.851 2.940 -23.908 1.00 53.59 93 THR A N 1
ATOM 685 C CA . THR A 1 93 ? 10.866 3.689 -23.123 1.00 53.59 93 THR A CA 1
ATOM 686 C C . THR A 1 93 ? 10.549 2.868 -21.871 1.00 53.59 93 THR A C 1
ATOM 688 O O . THR A 1 93 ? 10.259 1.675 -22.027 1.00 53.59 93 THR A O 1
ATOM 691 N N . PRO A 1 94 ? 10.623 3.438 -20.648 1.00 54.81 94 PRO A N 1
ATOM 692 C CA . PRO A 1 94 ? 10.282 2.688 -19.448 1.00 54.81 94 PRO A CA 1
ATOM 693 C C . PRO A 1 94 ? 8.904 2.068 -19.663 1.00 54.81 94 PRO A C 1
ATOM 695 O O . PRO A 1 94 ? 7.965 2.758 -20.074 1.00 54.81 94 PRO A O 1
ATOM 698 N N . ALA A 1 95 ? 8.821 0.746 -19.486 1.00 51.47 95 ALA A N 1
ATOM 699 C CA . ALA A 1 95 ? 7.586 0.005 -19.692 1.00 51.47 95 ALA A CA 1
ATOM 700 C C . ALA A 1 95 ? 6.449 0.717 -18.940 1.00 51.47 95 ALA A C 1
ATOM 702 O O . ALA A 1 95 ? 6.693 1.205 -17.831 1.00 51.47 95 ALA A O 1
ATOM 703 N N . PRO A 1 96 ? 5.229 0.811 -19.508 1.00 53.81 96 PRO A N 1
ATOM 704 C CA . PRO A 1 96 ? 4.115 1.401 -18.785 1.00 53.81 96 PRO A CA 1
ATOM 705 C C . PRO A 1 96 ? 3.990 0.676 -17.448 1.00 53.81 96 PRO A C 1
ATOM 707 O O . PRO A 1 96 ? 3.778 -0.539 -17.416 1.00 53.81 96 PRO A O 1
ATOM 710 N N . THR A 1 97 ? 4.182 1.414 -16.352 1.00 54.34 97 THR A N 1
ATOM 711 C CA . THR A 1 97 ? 3.994 0.880 -15.008 1.00 54.34 97 THR A CA 1
ATOM 712 C C . THR A 1 97 ? 2.589 0.279 -14.972 1.00 54.34 97 THR A C 1
ATOM 714 O O . THR A 1 97 ? 1.642 0.978 -15.355 1.00 54.34 97 THR A O 1
ATOM 717 N N . PRO A 1 98 ? 2.417 -1.005 -14.599 1.00 57.62 98 PRO A N 1
ATOM 718 C CA . PRO A 1 98 ? 1.090 -1.596 -14.562 1.00 57.62 98 PRO A CA 1
ATOM 719 C C . PRO A 1 98 ? 0.202 -0.720 -13.679 1.00 57.62 98 PRO A C 1
ATOM 721 O O . PRO A 1 98 ? 0.616 -0.312 -12.591 1.00 57.62 98 PRO A O 1
ATOM 724 N N . ALA A 1 99 ? -0.992 -0.393 -14.180 1.00 60.94 99 ALA A N 1
ATOM 725 C CA . ALA A 1 99 ? -1.985 0.354 -13.419 1.00 60.94 99 ALA A CA 1
ATOM 726 C C . ALA A 1 99 ? -2.148 -0.302 -12.044 1.00 60.94 99 ALA A C 1
ATOM 728 O O . ALA A 1 99 ? -2.238 -1.525 -11.960 1.00 60.94 99 ALA A O 1
ATOM 729 N N . GLN A 1 100 ? -2.149 0.488 -10.979 1.00 65.69 100 GLN A N 1
ATOM 730 C CA . GLN A 1 100 ? -2.417 0.003 -9.636 1.00 65.69 100 GLN A CA 1
ATOM 731 C C . GLN A 1 100 ? -3.839 0.408 -9.278 1.00 65.69 100 GLN A C 1
ATOM 733 O O . GLN A 1 100 ? -4.250 1.544 -9.491 1.00 65.69 100 GLN A O 1
ATOM 738 N N . THR A 1 101 ? -4.621 -0.514 -8.743 1.00 72.06 101 THR A N 1
ATOM 739 C CA . THR A 1 101 ? -5.912 -0.150 -8.176 1.00 72.06 101 THR A CA 1
ATOM 740 C C . THR A 1 101 ? -5.780 -0.115 -6.669 1.00 72.06 101 THR A C 1
ATOM 742 O O . THR A 1 101 ? -5.411 -1.107 -6.048 1.00 72.06 101 THR A O 1
ATOM 745 N N . MET A 1 102 ? -6.045 1.047 -6.088 1.00 76.62 102 MET A N 1
ATOM 746 C CA . MET A 1 102 ? -6.089 1.236 -4.651 1.00 76.62 102 MET A CA 1
ATOM 747 C C . MET A 1 102 ? -7.525 1.029 -4.182 1.00 76.62 102 MET A C 1
ATOM 749 O O . MET A 1 102 ? -8.446 1.701 -4.646 1.00 76.62 102 MET A O 1
ATOM 753 N N . VAL A 1 103 ? -7.709 0.084 -3.274 1.00 82.50 103 VAL A N 1
ATOM 754 C CA . VAL A 1 103 ? -8.988 -0.200 -2.634 1.00 82.50 103 VAL A CA 1
ATOM 755 C C . VAL A 1 103 ? -8.938 0.383 -1.231 1.00 82.50 103 VAL A C 1
ATOM 757 O O . VAL A 1 103 ? -8.006 0.099 -0.481 1.00 82.50 103 VAL A O 1
ATOM 760 N N . LYS A 1 104 ? -9.918 1.219 -0.896 1.00 87.88 104 LYS A N 1
ATOM 761 C CA . LYS A 1 104 ? -10.068 1.855 0.410 1.00 87.88 104 LYS A CA 1
ATOM 762 C C . LYS A 1 104 ? -11.326 1.340 1.095 1.00 87.88 104 LYS A C 1
ATOM 764 O O . LYS A 1 104 ? -12.397 1.349 0.492 1.00 87.88 104 LYS A O 1
ATOM 769 N N . VAL A 1 105 ? -11.200 0.943 2.355 1.00 88.00 105 VAL A N 1
ATOM 770 C CA . VAL A 1 105 ? -12.316 0.541 3.215 1.00 88.00 105 VAL A CA 1
ATOM 771 C C . VAL A 1 105 ? -12.345 1.460 4.426 1.00 88.00 105 VAL A C 1
ATOM 773 O O . VAL A 1 105 ? -11.466 1.383 5.283 1.00 88.00 105 VAL A O 1
ATOM 776 N N . ALA A 1 106 ? -13.339 2.341 4.491 1.00 90.94 106 ALA A N 1
ATOM 777 C CA . ALA A 1 106 ? -13.531 3.243 5.620 1.00 90.94 106 ALA A CA 1
ATOM 778 C C . ALA A 1 106 ? -14.466 2.611 6.657 1.00 90.94 106 ALA A C 1
ATOM 780 O O . ALA A 1 106 ? -15.575 2.187 6.326 1.00 90.94 106 ALA A O 1
ATOM 781 N N . SER A 1 107 ? -14.038 2.576 7.918 1.00 92.69 107 SER A N 1
ATOM 782 C CA . SER A 1 107 ? -14.837 2.076 9.042 1.00 92.69 107 SER A CA 1
ATOM 783 C C . SER A 1 107 ? -14.453 2.796 10.342 1.00 92.69 107 SER A C 1
ATOM 785 O O . SER A 1 107 ? -13.709 3.779 10.328 1.00 92.69 107 SER A O 1
ATOM 787 N N . SER A 1 108 ? -14.998 2.364 11.481 1.00 91.94 108 SER A N 1
ATOM 788 C CA . SER A 1 108 ? -14.636 2.920 12.785 1.00 91.94 108 SER A CA 1
ATOM 789 C C . SER A 1 108 ? -14.717 1.903 13.920 1.00 91.94 108 SER A C 1
ATOM 791 O O . SER A 1 108 ? -15.535 0.988 13.890 1.00 91.94 108 SER A O 1
ATOM 793 N N . VAL A 1 109 ? -13.887 2.099 14.945 1.00 92.31 109 VAL A N 1
ATOM 794 C CA . VAL A 1 109 ? -13.925 1.342 16.205 1.00 92.31 109 VAL A CA 1
ATOM 795 C C . VAL A 1 109 ? -14.360 2.269 17.327 1.00 92.31 109 VAL A C 1
ATOM 797 O O . VAL A 1 109 ? -13.838 3.374 17.460 1.00 92.31 109 VAL A O 1
ATOM 800 N N . THR A 1 110 ? -15.310 1.833 18.152 1.00 92.38 110 THR A N 1
ATOM 801 C CA . THR A 1 110 ? -15.751 2.617 19.311 1.00 92.38 110 THR A CA 1
ATOM 802 C C . THR A 1 110 ? -15.007 2.160 20.559 1.00 92.38 110 THR A C 1
ATOM 804 O O . THR A 1 110 ? -15.185 1.036 21.023 1.00 92.38 110 THR A O 1
ATOM 807 N N . LEU A 1 111 ? -14.183 3.051 21.105 1.00 91.19 111 LEU A N 1
ATOM 808 C CA . LEU A 1 111 ? -13.361 2.815 22.288 1.00 91.19 111 LEU A CA 1
ATOM 809 C C . LEU A 1 111 ? -13.895 3.616 23.478 1.00 91.19 111 LEU A C 1
ATOM 811 O O . LEU A 1 111 ? -14.151 4.816 23.374 1.00 91.19 111 LEU A O 1
ATOM 815 N N . GLU A 1 112 ? -14.033 2.984 24.635 1.00 90.38 112 GLU A N 1
ATOM 816 C CA . GLU A 1 112 ? -14.355 3.665 25.887 1.00 90.38 112 GLU A CA 1
ATOM 817 C C . GLU A 1 112 ? -13.085 3.882 26.714 1.00 90.38 112 GLU A C 1
ATOM 819 O O . GLU A 1 112 ? -12.165 3.071 26.701 1.00 90.38 112 GLU A O 1
ATOM 824 N N . GLY A 1 113 ? -13.023 4.993 27.451 1.00 87.38 113 GLY A N 1
ATOM 825 C CA . GLY A 1 113 ? -11.860 5.320 28.284 1.00 87.38 113 GLY A CA 1
ATOM 826 C C . GLY A 1 113 ? -10.753 6.104 27.574 1.00 87.38 113 GLY A C 1
ATOM 827 O O . GLY A 1 113 ? -9.773 6.451 28.224 1.00 87.38 113 GLY A O 1
ATOM 828 N N . ILE A 1 114 ? -10.923 6.454 26.293 1.00 88.06 114 ILE A N 1
ATOM 829 C CA . ILE A 1 114 ? -10.011 7.356 25.571 1.00 88.06 114 ILE A CA 1
ATOM 830 C C . ILE A 1 114 ? -10.553 8.788 25.472 1.00 88.06 114 ILE A C 1
ATOM 832 O O . ILE A 1 114 ? -11.764 9.027 25.434 1.00 88.06 114 ILE A O 1
ATOM 836 N N . VAL A 1 115 ? -9.642 9.756 25.379 1.00 88.19 115 VAL A N 1
ATOM 837 C CA . VAL A 1 115 ? -9.953 11.163 25.106 1.00 88.19 115 VAL A CA 1
ATOM 838 C C . VAL A 1 115 ? -9.570 11.475 23.661 1.00 88.19 115 VAL A C 1
ATOM 840 O O . VAL A 1 115 ? -8.399 11.425 23.301 1.00 88.19 115 VAL A O 1
ATOM 843 N N . ALA A 1 116 ? -10.551 11.840 22.830 1.00 90.00 116 ALA A N 1
ATOM 844 C CA . ALA A 1 116 ? -10.348 12.038 21.389 1.00 90.00 116 ALA A CA 1
ATOM 845 C C . ALA A 1 116 ? -9.221 13.030 21.047 1.00 90.00 116 ALA A C 1
ATOM 847 O O . ALA A 1 116 ? -8.450 12.801 20.124 1.00 90.00 116 ALA A O 1
ATOM 848 N N . THR A 1 117 ? -9.094 14.126 21.801 1.00 90.19 117 THR A N 1
ATOM 849 C CA . THR A 1 117 ? -8.040 15.125 21.569 1.00 90.19 117 THR A CA 1
ATOM 850 C C . THR A 1 117 ? -6.647 14.616 21.918 1.00 90.19 117 THR A C 1
ATOM 852 O O . THR A 1 117 ? -5.694 15.023 21.267 1.00 90.19 117 THR A O 1
ATOM 855 N N . GLU A 1 118 ? -6.527 13.757 22.931 1.00 91.00 118 GLU A N 1
ATOM 856 C CA . GLU A 1 118 ? -5.245 13.159 23.324 1.00 91.00 118 GLU A CA 1
ATOM 857 C C . GLU A 1 118 ? -4.836 12.107 22.296 1.00 91.00 118 GLU A C 1
ATOM 859 O O . GLU A 1 118 ? -3.744 12.191 21.750 1.00 91.00 118 GLU A O 1
ATOM 864 N N . PHE A 1 119 ? -5.764 11.221 21.924 1.00 93.19 119 PHE A N 1
ATOM 865 C CA . PHE A 1 119 ? -5.550 10.236 20.865 1.00 93.19 119 PHE A CA 1
ATOM 866 C C . PHE A 1 119 ? -5.133 10.894 19.538 1.00 93.19 119 PHE A C 1
ATOM 868 O O . PHE A 1 119 ? -4.175 10.474 18.901 1.00 93.19 119 PHE A O 1
ATOM 875 N N . ASN A 1 120 ? -5.813 11.971 19.124 1.00 91.75 120 ASN A N 1
ATOM 876 C CA . ASN A 1 120 ? -5.488 12.661 17.871 1.00 91.75 120 ASN A CA 1
ATOM 877 C C . ASN A 1 120 ? -4.147 13.409 17.907 1.00 91.75 120 ASN A C 1
ATOM 879 O O . ASN A 1 120 ? -3.605 13.707 16.842 1.00 91.75 120 ASN A O 1
ATOM 883 N N . ALA A 1 121 ? -3.637 13.745 19.093 1.00 92.81 121 ALA A N 1
ATOM 884 C CA . ALA A 1 121 ? -2.353 14.418 19.266 1.00 92.81 121 ALA A CA 1
ATOM 885 C C . ALA A 1 121 ? -1.179 13.437 19.428 1.00 92.81 121 ALA A C 1
ATOM 887 O O . ALA A 1 121 ? -0.028 13.853 19.295 1.00 92.81 121 ALA A O 1
ATOM 888 N N . ASP A 1 122 ? -1.462 12.166 19.715 1.00 93.25 122 ASP A N 1
ATOM 889 C CA . ASP A 1 122 ? -0.463 11.143 19.995 1.00 93.25 122 ASP A CA 1
ATOM 890 C C . ASP A 1 122 ? -0.283 10.197 18.797 1.00 93.25 122 ASP A C 1
ATOM 892 O O . ASP A 1 122 ? -1.100 9.318 18.517 1.00 93.25 122 ASP A O 1
ATOM 896 N N . GLU A 1 123 ? 0.820 10.382 18.071 1.00 91.88 123 GLU A N 1
ATOM 897 C CA . GLU A 1 123 ? 1.166 9.542 16.918 1.00 91.88 123 GLU A CA 1
ATOM 898 C C . GLU A 1 123 ? 1.505 8.095 17.317 1.00 91.88 123 GLU A C 1
ATOM 900 O O . GLU A 1 123 ? 1.318 7.184 16.511 1.00 91.88 123 GLU A O 1
ATOM 905 N N . GLY A 1 124 ? 1.944 7.855 18.559 1.00 92.81 124 GLY A N 1
ATOM 906 C CA . GLY A 1 124 ? 2.165 6.509 19.092 1.00 92.81 124 GLY A CA 1
ATOM 907 C C . GLY A 1 124 ? 0.848 5.759 19.269 1.00 92.81 124 GLY A C 1
ATOM 908 O O . GLY A 1 124 ? 0.711 4.632 18.791 1.00 92.81 124 GLY A O 1
ATOM 909 N N . MET A 1 125 ? -0.165 6.421 19.839 1.00 93.38 125 MET A N 1
ATOM 910 C CA . MET A 1 125 ? -1.511 5.848 19.960 1.00 93.38 125 MET A CA 1
ATOM 911 C C . MET A 1 125 ? -2.138 5.550 18.596 1.00 93.38 125 MET A C 1
ATOM 913 O O . MET A 1 125 ? -2.748 4.492 18.424 1.00 93.38 125 MET A O 1
ATOM 917 N N . LYS A 1 126 ? -1.971 6.442 17.609 1.00 93.88 126 LYS A N 1
ATOM 918 C CA . LYS A 1 126 ? -2.450 6.193 16.239 1.00 93.88 126 LYS A CA 1
ATOM 919 C C . LYS A 1 126 ? -1.727 5.026 15.580 1.00 93.88 126 LYS A C 1
ATOM 921 O O . LYS A 1 126 ? -2.387 4.201 14.956 1.00 93.88 126 LYS A O 1
ATOM 926 N N . ALA A 1 127 ? -0.407 4.929 15.732 1.00 92.88 127 ALA A N 1
ATOM 927 C CA . ALA A 1 127 ? 0.377 3.831 15.174 1.00 92.88 127 ALA A CA 1
ATOM 928 C C . ALA A 1 127 ? 0.009 2.480 15.812 1.00 92.88 127 ALA A C 1
ATOM 930 O O . ALA A 1 127 ? -0.171 1.493 15.102 1.00 92.88 127 ALA A O 1
ATOM 931 N N . ALA A 1 128 ? -0.177 2.439 17.133 1.00 92.75 128 ALA A N 1
ATOM 932 C CA . ALA A 1 128 ? -0.637 1.246 17.841 1.00 92.75 128 ALA A CA 1
ATOM 933 C C . ALA A 1 128 ? -2.053 0.831 17.408 1.00 92.75 128 ALA A C 1
ATOM 935 O O . ALA A 1 128 ? -2.318 -0.352 17.186 1.00 92.75 128 ALA A O 1
ATOM 936 N N . PHE A 1 129 ? -2.953 1.803 17.222 1.00 95.56 129 PHE A N 1
ATOM 937 C CA . PHE A 1 129 ? -4.285 1.555 16.675 1.00 95.56 129 PHE A CA 1
ATOM 938 C C . PHE A 1 129 ? -4.226 1.009 15.242 1.00 95.56 129 PHE A C 1
ATOM 940 O O . PHE A 1 129 ? -4.853 -0.012 14.960 1.00 95.56 129 PHE A O 1
ATOM 947 N N . ALA A 1 130 ? -3.439 1.637 14.363 1.00 94.25 130 ALA A N 1
ATOM 948 C CA . ALA A 1 130 ? -3.216 1.184 12.991 1.00 94.25 130 ALA A CA 1
ATOM 949 C C . ALA A 1 130 ? -2.732 -0.269 12.953 1.00 94.25 130 ALA A C 1
ATOM 951 O O . ALA A 1 130 ? -3.292 -1.086 12.225 1.00 94.25 130 ALA A O 1
ATOM 952 N N . GLN A 1 131 ? -1.733 -0.602 13.776 1.00 92.00 131 GLN A N 1
ATOM 953 C CA . GLN A 1 131 ? -1.174 -1.949 13.833 1.00 92.00 131 GLN A CA 1
ATOM 954 C C . GLN A 1 131 ? -2.206 -2.973 14.310 1.00 92.00 131 GLN A C 1
ATOM 956 O O . GLN A 1 131 ? -2.323 -4.037 13.712 1.00 92.00 131 GLN A O 1
ATOM 961 N N . SER A 1 132 ? -3.009 -2.638 15.326 1.00 93.56 132 SER A N 1
ATOM 962 C CA . SER A 1 132 ? -4.075 -3.533 15.787 1.00 93.56 132 SER A CA 1
ATOM 963 C C . SER A 1 132 ? -5.114 -3.809 14.694 1.00 93.56 132 SER A C 1
ATOM 965 O O . SER A 1 132 ? -5.546 -4.951 14.524 1.00 93.56 132 SER A O 1
ATOM 967 N N . VAL A 1 133 ? -5.483 -2.791 13.905 1.00 93.56 133 VAL A N 1
ATOM 968 C CA . VAL A 1 133 ? -6.372 -2.961 12.743 1.00 93.56 133 VAL A CA 1
ATOM 969 C C . VAL A 1 133 ? -5.721 -3.847 11.678 1.00 93.56 133 VAL A C 1
ATOM 971 O O . VAL A 1 133 ? -6.382 -4.757 11.187 1.00 93.56 133 VAL A O 1
ATOM 974 N N . LEU A 1 134 ? -4.445 -3.630 11.345 1.00 91.88 134 LEU A N 1
ATOM 975 C CA . LEU A 1 134 ? -3.711 -4.445 10.365 1.00 91.88 134 LEU A CA 1
ATOM 976 C C . LEU A 1 134 ? -3.639 -5.921 10.778 1.00 91.88 134 LEU A C 1
ATOM 978 O O . LEU A 1 134 ? -3.972 -6.802 9.982 1.00 91.88 134 LEU A O 1
ATOM 982 N N . ASP A 1 135 ? -3.264 -6.185 12.030 1.00 91.94 135 ASP A N 1
ATOM 983 C CA . ASP A 1 135 ? -3.140 -7.541 12.571 1.00 91.94 135 ASP A CA 1
ATOM 984 C C . ASP A 1 135 ? -4.505 -8.245 12.618 1.00 91.94 135 ASP A C 1
ATOM 986 O O . ASP A 1 135 ? -4.617 -9.433 12.306 1.00 91.94 135 ASP A O 1
ATOM 990 N N . SER A 1 136 ? -5.562 -7.499 12.952 1.00 92.12 136 SER A N 1
ATOM 991 C CA . SER A 1 136 ? -6.931 -8.022 13.047 1.00 92.12 136 SER A CA 1
ATOM 992 C C . SER A 1 136 ? -7.615 -8.189 11.689 1.00 92.12 136 SER A C 1
ATOM 994 O O . SER A 1 136 ? -8.524 -9.003 11.560 1.00 92.12 136 SER A O 1
ATOM 996 N N . ALA A 1 137 ? -7.178 -7.460 10.660 1.00 87.75 137 ALA A N 1
ATOM 997 C CA . ALA A 1 137 ? -7.708 -7.567 9.302 1.00 87.75 137 ALA A CA 1
ATOM 998 C C . ALA A 1 137 ? -7.200 -8.812 8.549 1.00 87.75 137 ALA A C 1
ATOM 1000 O O . ALA A 1 137 ? -7.545 -9.010 7.385 1.00 87.75 137 ALA A O 1
ATOM 1001 N N . GLY A 1 138 ? -6.361 -9.652 9.169 1.00 83.88 138 GLY A N 1
ATOM 1002 C CA . GLY A 1 138 ? -5.930 -10.928 8.588 1.00 83.88 138 GLY A CA 1
ATOM 1003 C C . GLY A 1 138 ? -5.116 -10.784 7.297 1.00 83.88 138 GLY A C 1
ATOM 1004 O O . GLY A 1 138 ? -5.155 -11.673 6.447 1.00 83.88 138 GLY A O 1
ATOM 1005 N N . GLY A 1 139 ? -4.405 -9.663 7.133 1.00 83.69 139 GLY A N 1
ATOM 1006 C CA . GLY A 1 139 ? -3.634 -9.353 5.924 1.00 83.69 139 GLY A CA 1
ATOM 1007 C C . GLY A 1 139 ? -4.454 -8.768 4.770 1.00 83.69 139 GLY A C 1
ATOM 1008 O O . GLY A 1 139 ? -3.929 -8.654 3.666 1.00 83.69 139 GLY A O 1
ATOM 1009 N N . ALA A 1 140 ? -5.716 -8.388 5.001 1.00 83.88 140 ALA A N 1
ATOM 1010 C CA . ALA A 1 140 ? -6.549 -7.740 3.986 1.00 83.88 140 ALA A CA 1
ATOM 1011 C C . ALA A 1 140 ? -6.093 -6.308 3.645 1.00 83.88 140 ALA A C 1
ATOM 1013 O O . ALA A 1 140 ? -6.409 -5.807 2.571 1.00 83.88 140 ALA A O 1
ATOM 1014 N N . PHE A 1 141 ? -5.352 -5.639 4.531 1.00 87.81 141 PHE A N 1
ATOM 1015 C CA . PHE A 1 141 ? -4.849 -4.282 4.311 1.00 87.81 141 PHE A CA 1
ATOM 1016 C C . PHE A 1 141 ? -3.320 -4.266 4.248 1.00 87.81 141 PHE A C 1
ATOM 1018 O O . PHE A 1 141 ? -2.650 -4.895 5.065 1.00 87.81 141 PHE A O 1
ATOM 1025 N N . ASP A 1 142 ? -2.780 -3.495 3.307 1.00 87.38 142 ASP A N 1
ATOM 1026 C CA . ASP A 1 142 ? -1.359 -3.148 3.246 1.00 87.38 142 ASP A CA 1
ATOM 1027 C C . ASP A 1 142 ? -1.006 -2.029 4.237 1.00 87.38 142 ASP A C 1
ATOM 1029 O O . ASP A 1 142 ? 0.127 -1.936 4.705 1.00 87.38 142 ASP A O 1
ATOM 1033 N N . GLU A 1 143 ? -1.958 -1.126 4.484 1.00 91.56 143 GLU A N 1
ATOM 1034 C CA . GLU A 1 143 ? -1.776 0.083 5.284 1.00 91.56 143 GLU A CA 1
ATOM 1035 C C . GLU A 1 143 ? -3.118 0.547 5.868 1.00 91.56 143 GLU A C 1
ATOM 1037 O O . GLU A 1 143 ? -4.179 0.272 5.307 1.00 91.56 143 GLU A O 1
ATOM 1042 N N . VAL A 1 144 ? -3.078 1.280 6.982 1.00 90.62 144 VAL A N 1
ATOM 1043 C CA . VAL A 1 144 ? -4.237 1.976 7.554 1.00 90.62 144 VAL A CA 1
ATOM 1044 C C . VAL A 1 144 ? -3.918 3.466 7.633 1.00 90.62 144 VAL A C 1
ATOM 1046 O O . VAL A 1 144 ? -2.926 3.859 8.242 1.00 90.62 144 VAL A O 1
ATOM 1049 N N . ILE A 1 145 ? -4.767 4.288 7.021 1.00 91.62 145 ILE A N 1
ATOM 1050 C CA . ILE A 1 145 ? -4.626 5.747 6.934 1.00 91.62 145 ILE A CA 1
ATOM 1051 C C . ILE A 1 145 ? -5.872 6.452 7.488 1.00 91.62 145 ILE A C 1
ATOM 1053 O O . ILE A 1 145 ? -6.824 5.802 7.921 1.00 91.62 145 ILE A O 1
ATOM 1057 N N . ASP A 1 146 ? -5.871 7.789 7.465 1.00 92.56 146 ASP A N 1
ATOM 1058 C CA . ASP A 1 146 ? -7.015 8.639 7.833 1.00 92.56 146 ASP A CA 1
ATOM 1059 C C . ASP A 1 146 ? -7.592 8.328 9.232 1.00 92.56 146 ASP A C 1
ATOM 1061 O O . ASP A 1 146 ? -8.806 8.293 9.440 1.00 92.56 146 ASP A O 1
ATOM 1065 N N . ILE A 1 147 ? -6.703 8.077 10.200 1.00 94.44 147 ILE A N 1
ATOM 1066 C CA . ILE A 1 147 ? -7.080 7.729 11.573 1.00 94.44 147 ILE A CA 1
ATOM 1067 C C . ILE A 1 147 ? -7.470 8.994 12.341 1.00 94.44 147 ILE A C 1
ATOM 1069 O O . ILE A 1 147 ? -6.631 9.863 12.595 1.00 94.44 147 ILE A O 1
ATOM 1073 N N . GLU A 1 148 ? -8.730 9.071 12.767 1.00 93.31 148 GLU A N 1
ATOM 1074 C CA . GLU A 1 148 ? -9.256 10.214 13.516 1.00 93.31 148 GLU A CA 1
ATOM 1075 C C . GLU A 1 148 ? -10.259 9.777 14.591 1.00 93.31 148 GLU A C 1
ATOM 1077 O O . GLU A 1 148 ? -11.250 9.101 14.330 1.00 93.31 148 GLU A O 1
ATOM 1082 N N . ALA A 1 149 ? -10.032 10.205 15.831 1.00 91.94 149 ALA A N 1
ATOM 1083 C CA . ALA A 1 149 ? -10.984 10.056 16.920 1.00 91.94 149 ALA A CA 1
ATOM 1084 C C . ALA A 1 149 ? -11.998 11.207 16.920 1.00 91.94 149 ALA A C 1
ATOM 1086 O O . ALA A 1 149 ? -11.644 12.374 17.112 1.00 91.94 149 ALA A O 1
ATOM 1087 N N . VAL A 1 150 ? -13.284 10.876 16.798 1.00 84.44 150 VAL A N 1
ATOM 1088 C CA . VAL A 1 150 ? -14.386 11.842 16.842 1.00 84.44 150 VAL A CA 1
ATOM 1089 C C . VAL A 1 150 ? -15.145 11.712 18.162 1.00 84.44 150 VAL A C 1
ATOM 1091 O O . VAL A 1 150 ? -15.878 10.754 18.418 1.00 84.44 150 VAL A O 1
ATOM 1094 N N . GLY A 1 151 ? -15.011 12.723 19.023 1.00 66.44 151 GLY A N 1
ATOM 1095 C CA . GLY A 1 151 ? -15.790 12.818 20.259 1.00 66.44 151 GLY A CA 1
ATOM 1096 C C . GLY A 1 151 ? -17.255 13.188 19.987 1.00 66.44 151 GLY A C 1
ATOM 1097 O O . GLY A 1 151 ? -17.543 14.216 19.368 1.00 66.44 151 GLY A O 1
ATOM 1098 N N . ARG A 1 152 ? -18.220 12.402 20.487 1.00 60.31 152 ARG A N 1
ATOM 1099 C CA . ARG A 1 152 ? -19.650 12.753 20.376 1.00 60.31 152 ARG A CA 1
ATOM 1100 C C . ARG A 1 152 ? -19.985 13.942 21.293 1.00 60.31 152 ARG A C 1
ATOM 1102 O O . ARG A 1 152 ? -19.785 13.894 22.503 1.00 60.31 152 ARG A O 1
ATOM 1109 N N . ARG A 1 153 ? -20.564 15.016 20.729 1.00 54.34 153 ARG A N 1
ATOM 1110 C CA . ARG A 1 153 ? -20.892 16.285 21.432 1.00 54.34 153 ARG A CA 1
ATOM 1111 C C . ARG A 1 153 ? -21.926 16.168 22.567 1.00 54.34 153 ARG A C 1
ATOM 1113 O O . ARG A 1 153 ? -22.120 17.129 23.308 1.00 54.34 153 ARG A O 1
ATOM 1120 N N . ARG A 1 154 ? -22.601 15.025 22.729 1.00 51.84 154 ARG A N 1
ATOM 1121 C CA . ARG A 1 154 ? -23.477 14.742 23.875 1.00 51.84 154 ARG A CA 1
ATOM 1122 C C . ARG A 1 154 ? -22.961 13.502 24.588 1.00 51.84 154 ARG A C 1
ATOM 1124 O O . ARG A 1 154 ? -23.092 12.401 24.065 1.00 51.84 154 ARG A O 1
ATOM 1131 N N . ARG A 1 155 ? -22.418 13.700 25.792 1.00 48.31 155 ARG A N 1
ATOM 1132 C CA . ARG A 1 155 ? -22.172 12.631 26.764 1.00 48.31 155 ARG A CA 1
ATOM 1133 C C . ARG A 1 155 ? -23.517 12.013 27.157 1.00 48.31 155 ARG A C 1
ATOM 1135 O O . ARG A 1 155 ? -24.129 12.422 28.139 1.00 48.31 155 ARG A O 1
ATOM 1142 N N . LEU A 1 156 ? -24.000 11.056 26.373 1.00 50.56 156 LEU A N 1
ATOM 1143 C CA . LEU A 1 156 ? -24.733 9.945 26.965 1.00 50.56 156 LEU A CA 1
ATOM 1144 C C . LEU A 1 156 ? -23.688 9.185 27.785 1.00 50.56 156 LEU A C 1
ATOM 1146 O O . LEU A 1 156 ? -22.592 8.925 27.290 1.00 50.56 156 LEU A O 1
ATOM 1150 N N . ALA A 1 157 ? -23.958 8.943 29.063 1.00 42.06 157 ALA A N 1
ATOM 1151 C CA . ALA A 1 157 ? -23.082 8.113 29.881 1.00 42.06 157 ALA A CA 1
ATOM 1152 C C . ALA A 1 157 ? -22.897 6.759 29.164 1.00 42.06 157 ALA A C 1
ATOM 1154 O O . ALA A 1 157 ? -23.896 6.132 28.822 1.00 42.06 157 ALA A O 1
ATOM 1155 N N . GLY A 1 158 ? -21.651 6.376 28.866 1.00 52.69 158 GLY A N 1
ATOM 1156 C CA . GLY A 1 158 ? -21.328 5.192 28.052 1.00 52.69 158 GLY A CA 1
ATOM 1157 C C . GLY A 1 158 ? -21.141 5.441 26.547 1.00 52.69 158 GLY A C 1
ATOM 1158 O O . GLY A 1 158 ? -20.954 4.498 25.797 1.00 52.69 158 GLY A O 1
ATOM 1159 N N . ALA A 1 159 ? -21.184 6.684 26.055 1.00 61.84 159 ALA A N 1
ATOM 1160 C CA . ALA A 1 159 ? -20.833 6.961 24.661 1.00 61.84 159 ALA A CA 1
ATOM 1161 C C . ALA A 1 159 ? -19.304 6.971 24.496 1.00 61.84 159 ALA A C 1
ATOM 1163 O O . ALA A 1 159 ? -18.663 7.990 24.769 1.00 61.84 159 ALA A O 1
ATOM 1164 N N . GLY A 1 160 ? -18.738 5.840 24.071 1.00 78.88 160 GLY A N 1
ATOM 1165 C CA . GLY A 1 160 ? -17.339 5.739 23.660 1.00 78.88 160 GLY A CA 1
ATOM 1166 C C . GLY A 1 160 ? -16.969 6.718 22.535 1.00 78.88 160 GLY A C 1
ATOM 1167 O O . GLY A 1 160 ? -17.814 7.364 21.906 1.00 78.88 160 GLY A O 1
ATOM 1168 N N . VAL A 1 161 ? -15.672 6.851 22.296 1.00 90.12 161 VAL A N 1
ATOM 1169 C CA . VAL A 1 161 ? -15.087 7.634 21.209 1.00 90.12 161 VAL A CA 1
ATOM 1170 C C . VAL A 1 161 ? -14.988 6.746 19.975 1.00 90.12 161 VAL A C 1
ATOM 1172 O O . VAL A 1 161 ? -14.366 5.690 20.021 1.00 90.12 161 VAL A O 1
ATOM 1175 N N . GLY A 1 162 ? -15.598 7.178 18.871 1.00 90.69 162 GLY A N 1
ATOM 1176 C CA . GLY A 1 162 ? -15.442 6.507 17.583 1.00 90.69 162 GLY A CA 1
ATOM 1177 C C . GLY A 1 162 ? -14.133 6.936 16.934 1.00 90.69 162 GLY A C 1
ATOM 1178 O O . GLY A 1 162 ? -13.950 8.125 16.681 1.00 90.69 162 GLY A O 1
ATOM 1179 N N . VAL A 1 163 ? -13.240 5.988 16.682 1.00 93.50 163 VAL A N 1
ATOM 1180 C CA . VAL A 1 163 ? -12.002 6.179 15.924 1.00 93.50 163 VAL A CA 1
ATOM 1181 C C . VAL A 1 163 ? -12.252 5.702 14.502 1.00 93.50 163 VAL A C 1
ATOM 1183 O O . VAL A 1 163 ? -12.375 4.498 14.275 1.00 93.50 163 VAL A O 1
ATOM 1186 N N . SER A 1 164 ? -12.394 6.634 13.560 1.00 93.44 164 SER A N 1
ATOM 1187 C CA . SER A 1 164 ? -12.476 6.315 12.136 1.00 93.44 164 SER A CA 1
ATOM 1188 C C . SER A 1 164 ? -11.102 5.973 11.585 1.00 93.44 164 SER A C 1
ATOM 1190 O O . SER A 1 164 ? -10.101 6.510 12.055 1.00 93.44 164 SER A O 1
ATOM 1192 N N . TYR A 1 165 ? -11.070 5.095 10.591 1.00 94.06 165 TYR A N 1
ATOM 1193 C CA . TYR A 1 165 ? -9.867 4.722 9.860 1.00 94.06 165 TYR A CA 1
ATOM 1194 C C . TYR A 1 165 ? -10.221 4.294 8.435 1.00 94.06 165 TYR A C 1
ATOM 1196 O O . TYR A 1 165 ? -11.357 3.897 8.159 1.00 94.06 165 TYR A O 1
ATOM 1204 N N . THR A 1 166 ? -9.222 4.316 7.558 1.00 92.75 166 THR A N 1
ATOM 1205 C CA . THR A 1 166 ? -9.312 3.811 6.189 1.00 92.75 166 THR A CA 1
ATOM 1206 C C . THR A 1 166 ? -8.255 2.733 5.975 1.00 92.75 166 THR A C 1
ATOM 1208 O O . THR A 1 166 ? -7.064 3.031 5.933 1.00 92.75 166 THR A O 1
ATOM 1211 N N . GLY A 1 167 ? -8.676 1.478 5.825 1.00 90.00 167 GLY A N 1
ATOM 1212 C CA . GLY A 1 167 ? -7.803 0.389 5.387 1.00 90.00 167 GLY A CA 1
ATOM 1213 C C . GLY A 1 167 ? -7.535 0.484 3.886 1.00 90.00 167 GLY A C 1
ATOM 1214 O O . GLY A 1 167 ? -8.454 0.747 3.109 1.00 90.00 167 GLY A O 1
ATOM 1215 N N . VAL A 1 168 ? -6.283 0.300 3.474 1.00 88.56 168 VAL A N 1
ATOM 1216 C CA . VAL A 1 168 ? -5.836 0.425 2.084 1.00 88.56 168 VAL A CA 1
ATOM 1217 C C . VAL A 1 168 ? -5.224 -0.882 1.617 1.00 88.56 168 VAL A C 1
ATOM 1219 O O . VAL A 1 168 ? -4.371 -1.448 2.295 1.00 88.56 168 VAL A O 1
ATOM 1222 N N . ALA A 1 169 ? -5.606 -1.316 0.421 1.00 85.12 169 ALA A N 1
ATOM 1223 C CA . ALA A 1 169 ? -4.976 -2.428 -0.273 1.00 85.12 169 ALA A CA 1
ATOM 1224 C C . ALA A 1 169 ? -4.638 -2.061 -1.718 1.00 85.12 169 ALA A C 1
ATOM 1226 O O . ALA A 1 169 ? -5.408 -1.386 -2.411 1.00 85.12 169 ALA A O 1
ATOM 1227 N N . ARG A 1 170 ? -3.472 -2.506 -2.181 1.00 80.31 170 ARG A N 1
ATOM 1228 C CA . ARG A 1 170 ? -2.966 -2.284 -3.534 1.00 80.31 170 ARG A CA 1
ATOM 1229 C C . ARG A 1 170 ? -3.138 -3.544 -4.366 1.00 80.31 170 ARG A C 1
ATOM 1231 O O . ARG A 1 170 ? -2.571 -4.593 -4.083 1.00 80.31 170 ARG A O 1
ATOM 1238 N N . VAL A 1 171 ? -3.871 -3.406 -5.463 1.00 72.69 171 VAL A N 1
ATOM 1239 C CA . VAL A 1 171 ? -4.093 -4.465 -6.447 1.00 72.69 171 VAL A CA 1
ATOM 1240 C C . VAL A 1 171 ? -3.315 -4.132 -7.713 1.00 72.69 171 VAL A C 1
ATOM 1242 O O . VAL A 1 171 ? -3.419 -3.029 -8.253 1.00 72.69 171 VAL A O 1
ATOM 1245 N N . VAL A 1 172 ? -2.527 -5.085 -8.207 1.00 67.75 172 VAL A N 1
ATOM 1246 C CA . VAL A 1 172 ? -1.820 -4.935 -9.484 1.00 67.75 172 VAL A CA 1
ATOM 1247 C C . VAL A 1 172 ? -2.811 -5.131 -10.634 1.00 67.75 172 VAL A C 1
ATOM 1249 O O . VAL A 1 172 ? -3.438 -6.180 -10.754 1.00 67.75 172 VAL A O 1
ATOM 1252 N N . GLY A 1 173 ? -2.922 -4.135 -11.512 1.00 64.50 173 GLY A N 1
ATOM 1253 C CA . GLY A 1 173 ? -3.841 -4.111 -12.650 1.00 64.50 173 GLY A CA 1
ATOM 1254 C C . GLY A 1 173 ? -5.207 -3.482 -12.344 1.00 64.50 173 GLY A C 1
ATOM 1255 O O . GLY A 1 173 ? -5.510 -3.088 -11.220 1.00 64.50 173 GLY A O 1
ATOM 1256 N N . THR A 1 174 ? -6.047 -3.374 -13.380 1.00 59.12 174 THR A N 1
ATOM 1257 C CA . THR A 1 174 ? -7.433 -2.859 -13.298 1.00 59.12 174 THR A CA 1
ATOM 1258 C C . THR A 1 174 ? -8.500 -3.944 -13.442 1.00 59.12 174 THR A C 1
ATOM 1260 O O . THR A 1 174 ? -9.666 -3.723 -13.112 1.00 59.12 174 THR A O 1
ATOM 1263 N N . ASN A 1 175 ? -8.128 -5.126 -13.940 1.00 57.31 175 ASN A N 1
ATOM 1264 C CA . ASN A 1 175 ? -9.071 -6.211 -14.186 1.00 57.31 175 ASN A CA 1
ATOM 1265 C C . ASN A 1 175 ? -9.474 -6.863 -12.861 1.00 57.31 175 ASN A C 1
ATOM 1267 O O . ASN A 1 175 ? -8.627 -7.379 -12.141 1.00 57.31 175 ASN A O 1
ATOM 1271 N N . GLY A 1 176 ? -10.773 -6.851 -12.556 1.00 59.84 176 GLY A N 1
ATOM 1272 C CA . GLY A 1 176 ? -11.306 -7.469 -11.341 1.00 59.84 176 GLY A CA 1
ATOM 1273 C C . GLY A 1 176 ? -11.152 -6.627 -10.076 1.00 59.84 176 GLY A C 1
ATOM 1274 O O . GLY A 1 176 ? -11.492 -7.109 -9.009 1.00 59.84 176 GLY A O 1
ATOM 1275 N N . ALA A 1 177 ? -10.717 -5.365 -10.148 1.00 63.34 177 ALA A N 1
ATOM 1276 C CA . ALA A 1 177 ? -10.571 -4.538 -8.946 1.00 63.34 177 ALA A CA 1
ATOM 1277 C C . ALA A 1 177 ? -11.880 -4.353 -8.153 1.00 63.34 177 ALA A C 1
ATOM 1279 O O . ALA A 1 177 ? -11.848 -4.239 -6.934 1.00 63.34 177 ALA A O 1
ATOM 1280 N N . ALA A 1 178 ? -13.034 -4.367 -8.829 1.00 65.94 178 ALA A N 1
ATOM 1281 C CA . ALA A 1 178 ? -14.337 -4.325 -8.167 1.00 65.94 178 ALA A CA 1
ATOM 1282 C C . ALA A 1 178 ? -14.677 -5.638 -7.439 1.00 65.94 178 ALA A C 1
ATOM 1284 O O . ALA A 1 178 ? -15.229 -5.588 -6.346 1.00 65.94 178 ALA A O 1
ATOM 1285 N N . SER A 1 179 ? -14.337 -6.799 -8.016 1.00 69.56 179 SER A N 1
ATOM 1286 C CA . SER A 1 179 ? -14.537 -8.093 -7.350 1.00 69.56 179 SER A CA 1
ATOM 1287 C C . SER A 1 179 ? -13.527 -8.293 -6.225 1.00 69.56 179 SER A C 1
ATOM 1289 O O . SER A 1 179 ? -13.925 -8.623 -5.122 1.00 69.56 179 SER A O 1
ATOM 1291 N N . VAL A 1 180 ? -12.252 -7.968 -6.463 1.00 71.38 180 VAL A N 1
ATOM 1292 C CA . VAL A 1 180 ? -11.203 -7.982 -5.435 1.00 71.38 180 VAL A CA 1
ATOM 1293 C C . VAL A 1 180 ? -11.551 -7.022 -4.302 1.00 71.38 180 VAL A C 1
ATOM 1295 O O . VAL A 1 180 ? -11.362 -7.366 -3.147 1.00 71.38 180 VAL A O 1
ATOM 1298 N N . GLY A 1 181 ? -12.099 -5.841 -4.601 1.00 74.25 181 GLY A N 1
ATOM 1299 C CA . GLY A 1 181 ? -12.541 -4.902 -3.574 1.00 74.25 181 GLY A CA 1
ATOM 1300 C C . GLY A 1 181 ? -13.718 -5.414 -2.744 1.00 74.25 181 GLY A C 1
ATOM 1301 O O . GLY A 1 181 ? -13.738 -5.188 -1.539 1.00 74.25 181 GLY A O 1
ATOM 1302 N N . ALA A 1 182 ? -14.671 -6.121 -3.359 1.00 75.12 182 ALA A N 1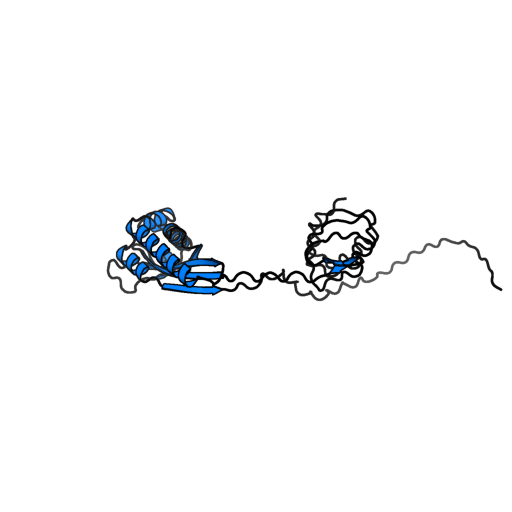
ATOM 1303 C CA . ALA A 1 182 ? -15.779 -6.751 -2.642 1.00 75.12 182 ALA A CA 1
ATOM 1304 C C . ALA A 1 182 ? -15.296 -7.909 -1.755 1.00 75.12 182 ALA A C 1
ATOM 1306 O O . ALA A 1 182 ? -15.622 -7.929 -0.572 1.00 75.12 182 ALA A O 1
ATOM 1307 N N . ASP A 1 183 ? -14.456 -8.798 -2.296 1.00 81.50 183 ASP A N 1
ATOM 1308 C CA . ASP A 1 183 ? -13.858 -9.915 -1.554 1.00 81.50 183 ASP A CA 1
ATOM 1309 C C . ASP A 1 183 ? -13.007 -9.402 -0.379 1.00 81.50 183 ASP A C 1
ATOM 1311 O O . ASP A 1 183 ? -13.024 -9.965 0.711 1.00 81.50 183 ASP A O 1
ATOM 1315 N N . LEU A 1 184 ? -12.283 -8.297 -0.583 1.00 79.50 184 LEU A N 1
ATOM 1316 C CA . LEU A 1 184 ? -11.447 -7.664 0.434 1.00 79.50 184 LEU A CA 1
ATOM 1317 C C . LEU A 1 184 ? -12.272 -6.981 1.522 1.00 79.50 184 LEU A C 1
ATOM 1319 O O . LEU A 1 184 ? -11.933 -7.088 2.698 1.00 79.50 184 LEU A O 1
ATOM 1323 N N . LEU A 1 185 ? -13.358 -6.301 1.145 1.00 83.12 185 LEU A N 1
ATOM 1324 C CA . LEU A 1 185 ? -14.301 -5.737 2.105 1.00 83.12 185 LEU A CA 1
ATOM 1325 C C . LEU A 1 185 ? -14.915 -6.842 2.966 1.00 83.12 185 LEU A C 1
ATOM 1327 O O . LEU A 1 185 ? -14.975 -6.682 4.182 1.00 83.12 185 LEU A O 1
ATOM 1331 N N . GLU A 1 186 ? -15.338 -7.948 2.353 1.00 86.62 186 GLU A N 1
ATOM 1332 C CA . GLU A 1 186 ? -15.910 -9.104 3.050 1.00 86.62 186 GLU A CA 1
ATOM 1333 C C . GLU A 1 186 ? -14.874 -9.732 3.991 1.00 86.62 186 GLU A C 1
ATOM 1335 O O . GLU A 1 186 ? -15.111 -9.814 5.194 1.00 86.62 186 GLU A O 1
ATOM 1340 N N . GLN A 1 187 ? -13.678 -10.049 3.484 1.00 86.94 187 GLN A N 1
ATOM 1341 C CA . GLN A 1 187 ? -12.592 -10.631 4.274 1.00 86.94 187 GLN A CA 1
ATOM 1342 C C . GLN A 1 187 ? -12.191 -9.747 5.462 1.00 86.94 187 GLN A C 1
ATOM 1344 O O . GLN A 1 187 ? -12.052 -10.246 6.580 1.00 86.94 187 GLN A O 1
ATOM 1349 N N . ALA A 1 188 ? -12.006 -8.442 5.238 1.00 88.31 188 ALA A N 1
ATOM 1350 C CA . ALA A 1 188 ? -11.638 -7.509 6.297 1.00 88.31 188 ALA A CA 1
ATOM 1351 C C . ALA A 1 188 ? -12.766 -7.361 7.326 1.00 88.31 188 ALA A C 1
ATOM 1353 O O . ALA A 1 188 ? -12.503 -7.392 8.528 1.00 88.31 188 ALA A O 1
ATOM 1354 N N . SER A 1 189 ? -14.016 -7.234 6.870 1.00 89.06 189 SER A N 1
ATOM 1355 C CA . SER A 1 189 ? -15.182 -7.097 7.750 1.00 89.06 189 SER A CA 1
ATOM 1356 C C . SER A 1 189 ? -15.377 -8.330 8.625 1.00 89.06 189 SER A C 1
ATOM 1358 O O . SER A 1 189 ? -15.602 -8.188 9.827 1.00 89.06 189 SER A O 1
ATOM 1360 N N . ASP A 1 190 ? -15.231 -9.527 8.060 1.00 91.12 190 ASP A N 1
ATOM 1361 C CA . ASP A 1 190 ? -15.351 -10.788 8.792 1.00 91.12 190 ASP A CA 1
ATOM 1362 C C . ASP A 1 190 ? -14.232 -10.949 9.823 1.00 91.12 190 ASP A C 1
ATOM 1364 O O . ASP A 1 190 ? -14.499 -11.252 10.990 1.00 91.12 190 ASP A O 1
ATOM 1368 N N . ALA A 1 191 ? -12.983 -10.693 9.419 1.00 91.44 191 ALA A N 1
ATOM 1369 C CA . ALA A 1 191 ? -11.823 -10.810 10.297 1.00 91.44 191 ALA A CA 1
ATOM 1370 C C . ALA A 1 191 ? -11.892 -9.812 11.464 1.00 91.44 191 ALA A C 1
ATOM 1372 O O . ALA A 1 191 ? -11.737 -10.200 12.623 1.00 91.44 191 ALA A O 1
ATOM 1373 N N . LEU A 1 192 ? -12.224 -8.547 11.187 1.00 91.19 192 LEU A N 1
ATOM 1374 C CA . LEU A 1 192 ? -12.375 -7.517 12.217 1.00 91.19 192 LEU A CA 1
ATOM 1375 C C . LEU A 1 192 ? -13.582 -7.782 13.124 1.00 91.19 192 LEU A C 1
ATOM 1377 O O . LEU A 1 192 ? -13.491 -7.588 14.336 1.00 91.19 192 LEU A O 1
ATOM 1381 N N . THR A 1 193 ? -14.698 -8.272 12.576 1.00 92.69 193 THR A N 1
ATOM 1382 C CA . THR A 1 193 ? -15.876 -8.661 13.369 1.00 92.69 193 THR A CA 1
ATOM 1383 C C . THR A 1 193 ? -15.541 -9.796 14.331 1.00 92.69 193 THR A C 1
ATOM 1385 O O . THR A 1 193 ? -15.937 -9.739 15.500 1.00 92.69 193 THR A O 1
ATOM 1388 N N . ALA A 1 194 ? -14.790 -10.799 13.863 1.00 93.69 194 ALA A N 1
ATOM 1389 C CA . ALA A 1 194 ? -14.307 -11.896 14.689 1.00 93.69 194 ALA A CA 1
ATOM 1390 C C . ALA A 1 194 ? -13.346 -11.393 15.775 1.00 93.69 194 ALA A C 1
ATOM 1392 O O . ALA A 1 194 ? -13.582 -11.666 16.950 1.00 93.69 194 ALA A O 1
ATOM 1393 N N . ALA A 1 195 ? -12.349 -10.581 15.406 1.00 93.19 195 ALA A N 1
ATOM 1394 C CA . ALA A 1 195 ? -11.330 -10.077 16.325 1.00 93.19 195 ALA A CA 1
ATOM 1395 C C . ALA A 1 195 ? -11.894 -9.159 17.424 1.00 93.19 195 ALA A C 1
ATOM 1397 O O . ALA A 1 195 ? -11.425 -9.142 18.566 1.00 93.19 195 ALA A O 1
ATOM 1398 N N . VAL A 1 196 ? -12.922 -8.372 17.099 1.00 94.06 196 VAL A N 1
ATOM 1399 C CA . VAL A 1 196 ? -13.644 -7.558 18.084 1.00 94.06 196 VAL A CA 1
ATOM 1400 C C . VAL A 1 196 ? -14.547 -8.433 18.958 1.00 94.06 196 VAL A C 1
ATOM 1402 O O . VAL A 1 196 ? -14.651 -8.193 20.159 1.00 94.06 196 VAL A O 1
ATOM 1405 N N . GLY A 1 197 ? -15.184 -9.457 18.380 1.00 92.38 197 GLY A N 1
ATOM 1406 C CA . GLY A 1 197 ? -16.080 -10.366 19.096 1.00 92.38 197 GLY A CA 1
ATOM 1407 C C . GLY A 1 197 ? -15.368 -11.307 20.073 1.00 92.38 197 GLY A C 1
ATOM 1408 O O . GLY A 1 197 ? -15.904 -11.585 21.146 1.00 92.38 197 GLY A O 1
ATOM 1409 N N . ASP A 1 198 ? -14.170 -11.779 19.728 1.00 93.69 198 ASP A N 1
ATOM 1410 C CA . ASP A 1 198 ? -13.349 -12.649 20.578 1.00 93.69 198 ASP A CA 1
ATOM 1411 C C . ASP A 1 198 ? -12.382 -11.881 21.502 1.00 93.69 198 ASP A C 1
ATOM 1413 O O . ASP A 1 198 ? -11.777 -12.474 22.397 1.00 93.69 198 ASP A O 1
ATOM 1417 N N . GLY A 1 199 ? -12.277 -10.558 21.330 1.00 93.19 199 GLY A N 1
ATOM 1418 C CA . GLY A 1 199 ? -11.450 -9.665 22.143 1.00 93.19 199 GLY A CA 1
ATOM 1419 C C . GLY A 1 199 ? -9.965 -9.639 21.763 1.00 93.19 199 GLY A C 1
ATOM 1420 O O . GLY A 1 199 ? -9.180 -8.943 22.421 1.00 93.19 199 GLY A O 1
ATOM 1421 N N . SER A 1 200 ? -9.555 -10.353 20.712 1.00 94.56 200 SER A N 1
ATOM 1422 C CA . SER A 1 200 ? -8.173 -10.335 20.223 1.00 94.56 200 SER A CA 1
ATOM 1423 C C . SER A 1 200 ? -7.749 -8.946 19.740 1.00 94.56 200 SER A C 1
ATOM 1425 O O . SER A 1 200 ? -6.634 -8.532 20.049 1.00 94.56 200 SER A O 1
ATOM 1427 N N . PHE A 1 201 ? -8.653 -8.165 19.132 1.00 95.06 201 PHE A N 1
ATOM 1428 C CA . PHE A 1 201 ? -8.380 -6.775 18.737 1.00 95.06 201 PHE A CA 1
ATOM 1429 C C . PHE A 1 201 ? -7.930 -5.915 19.930 1.00 95.06 201 PHE A C 1
ATOM 1431 O O . PHE A 1 201 ? -6.921 -5.210 19.872 1.00 95.06 201 PHE A O 1
ATOM 1438 N N . LEU A 1 202 ? -8.671 -5.976 21.044 1.00 93.75 202 LEU A N 1
ATOM 1439 C CA . LEU A 1 202 ? -8.344 -5.196 22.241 1.00 93.75 202 LEU A CA 1
ATOM 1440 C C . LEU A 1 202 ? -7.035 -5.678 22.873 1.00 93.75 202 LEU A C 1
ATOM 1442 O O . LEU A 1 202 ? -6.229 -4.864 23.317 1.00 93.75 202 LEU A O 1
ATOM 1446 N N . THR A 1 203 ? -6.807 -6.991 22.870 1.00 93.81 203 THR A N 1
ATOM 1447 C CA . THR A 1 203 ? -5.575 -7.591 23.394 1.00 93.81 203 THR A CA 1
ATOM 1448 C C . THR A 1 203 ? -4.348 -7.093 22.626 1.00 93.81 203 THR A C 1
ATOM 1450 O O . THR A 1 203 ? -3.369 -6.675 23.243 1.00 93.81 203 THR A O 1
ATOM 1453 N N . THR A 1 204 ? -4.413 -7.074 21.292 1.00 92.88 204 THR A N 1
ATOM 1454 C CA . THR A 1 204 ? -3.340 -6.550 20.434 1.00 92.88 204 THR A CA 1
ATOM 1455 C C . THR A 1 204 ? -3.118 -5.059 20.669 1.00 92.88 204 THR A C 1
ATOM 1457 O O . THR A 1 204 ? -1.981 -4.626 20.853 1.00 92.88 204 THR A O 1
ATOM 1460 N N . LEU A 1 205 ? -4.197 -4.274 20.760 1.00 93.69 205 LEU A N 1
ATOM 1461 C CA . LEU A 1 205 ? -4.118 -2.833 21.007 1.00 93.69 205 LEU A CA 1
ATOM 1462 C C . LEU A 1 205 ? -3.429 -2.507 22.345 1.00 93.69 205 LEU A C 1
ATOM 1464 O O . LEU A 1 205 ? -2.557 -1.644 22.408 1.00 93.69 205 LEU A O 1
ATOM 1468 N N . GLN A 1 206 ? -3.791 -3.225 23.409 1.00 93.69 206 GLN A N 1
ATOM 1469 C CA . GLN A 1 206 ? -3.219 -3.050 24.748 1.00 93.69 206 GLN A CA 1
ATOM 1470 C C . GLN A 1 206 ? -1.769 -3.529 24.853 1.00 93.69 206 GLN A C 1
ATOM 1472 O O . GLN A 1 206 ? -1.007 -3.004 25.665 1.00 93.69 206 GLN A O 1
ATOM 1477 N N . ALA A 1 207 ? -1.384 -4.520 24.047 1.00 91.94 207 ALA A N 1
ATOM 1478 C CA . ALA A 1 207 ? -0.000 -4.967 23.947 1.00 91.94 207 ALA A CA 1
ATOM 1479 C C . ALA A 1 207 ? 0.877 -3.968 23.175 1.00 91.94 207 ALA A C 1
ATOM 1481 O O . ALA A 1 207 ? 2.064 -3.848 23.479 1.00 91.94 207 ALA A O 1
ATOM 1482 N N . ALA A 1 208 ? 0.301 -3.260 22.198 1.00 90.25 208 ALA A N 1
ATOM 1483 C CA . ALA A 1 208 ? 1.012 -2.291 21.372 1.00 90.25 208 ALA A CA 1
ATOM 1484 C C . ALA A 1 208 ? 1.332 -0.989 22.127 1.00 90.25 208 ALA A C 1
ATOM 1486 O O . ALA A 1 208 ? 2.435 -0.465 21.978 1.00 90.25 208 ALA A O 1
ATOM 1487 N N . ASP A 1 209 ? 0.410 -0.486 22.958 1.00 92.19 209 ASP A N 1
ATOM 1488 C CA . ASP A 1 209 ? 0.647 0.709 23.775 1.00 92.19 209 ASP A CA 1
ATOM 1489 C C . ASP A 1 209 ? -0.080 0.649 25.130 1.00 92.19 209 ASP A C 1
ATOM 1491 O O . ASP A 1 209 ? -1.288 0.416 25.228 1.00 92.19 209 ASP A O 1
ATOM 1495 N N . THR A 1 210 ? 0.663 0.919 26.208 1.00 91.19 210 THR A N 1
ATOM 1496 C CA . THR A 1 210 ? 0.146 0.898 27.586 1.00 91.19 210 THR A CA 1
ATOM 1497 C C . THR A 1 210 ? -0.929 1.948 27.864 1.00 91.19 210 THR A C 1
ATOM 1499 O O . THR A 1 210 ? -1.693 1.804 28.818 1.00 91.19 210 THR A O 1
ATOM 1502 N N . SER A 1 211 ? -1.030 2.982 27.030 1.00 90.75 211 SER A N 1
ATOM 1503 C CA . SER A 1 211 ? -2.074 4.006 27.111 1.00 90.75 211 SER A CA 1
ATOM 1504 C C . SER A 1 211 ? -3.473 3.419 26.901 1.00 90.75 211 SER A C 1
ATOM 1506 O O . SER A 1 211 ? -4.454 3.988 27.377 1.00 90.75 211 SER A O 1
ATOM 1508 N N . PHE A 1 212 ? -3.577 2.238 26.275 1.00 92.69 212 PHE A N 1
ATOM 1509 C CA . PHE A 1 212 ? -4.834 1.505 26.114 1.00 92.69 212 PHE A CA 1
ATOM 1510 C C . PHE A 1 212 ? -5.154 0.543 27.271 1.00 92.69 212 PHE A C 1
ATOM 1512 O O . PHE A 1 212 ? -6.196 -0.108 27.249 1.00 92.69 212 PHE A O 1
ATOM 1519 N N . ALA A 1 213 ? -4.323 0.447 28.316 1.00 91.00 213 ALA A N 1
ATOM 1520 C CA . ALA A 1 213 ? -4.479 -0.564 29.372 1.00 91.00 213 ALA A CA 1
ATOM 1521 C C . ALA A 1 213 ? -5.834 -0.523 30.112 1.00 91.00 213 ALA A C 1
ATOM 1523 O O . ALA A 1 213 ? -6.294 -1.549 30.607 1.00 91.00 213 ALA A O 1
ATOM 1524 N N . ALA A 1 214 ? -6.475 0.647 30.196 1.00 89.44 214 ALA A N 1
ATOM 1525 C CA . ALA A 1 214 ? -7.794 0.824 30.817 1.00 89.44 214 ALA A CA 1
ATOM 1526 C C . ALA A 1 214 ? -8.943 0.971 29.799 1.00 89.44 214 ALA A C 1
ATOM 1528 O O . ALA A 1 214 ? -10.077 1.243 30.191 1.00 89.44 214 ALA A O 1
ATOM 1529 N N . VAL A 1 215 ? -8.646 0.837 28.505 1.00 91.50 215 VAL A N 1
ATOM 1530 C CA . VAL A 1 215 ? -9.594 1.037 27.405 1.00 91.50 215 VAL A CA 1
ATOM 1531 C C . VAL A 1 215 ? -10.407 -0.230 27.172 1.00 91.50 215 VAL A C 1
ATOM 1533 O O . VAL A 1 215 ? -9.890 -1.342 27.278 1.00 91.50 215 VAL A O 1
ATOM 1536 N N . THR A 1 216 ? -11.681 -0.057 26.834 1.00 92.75 216 THR A N 1
ATOM 1537 C CA . THR A 1 216 ? -12.589 -1.131 26.406 1.00 92.75 216 THR A CA 1
ATOM 1538 C C . THR A 1 216 ? -13.123 -0.843 25.007 1.00 92.75 216 THR A C 1
ATOM 1540 O O . THR A 1 216 ? -13.150 0.303 24.562 1.00 92.75 216 THR A O 1
ATOM 1543 N N . VAL A 1 217 ? -13.541 -1.890 24.294 1.00 92.69 217 VAL A N 1
ATOM 1544 C CA . VAL A 1 217 ? -14.196 -1.768 22.983 1.00 92.69 217 VAL A CA 1
ATOM 1545 C C . VAL A 1 217 ? -15.698 -1.942 23.171 1.00 92.69 217 VAL A C 1
ATOM 1547 O O . VAL A 1 217 ? -16.136 -2.939 23.747 1.00 92.69 217 VAL A O 1
ATOM 1550 N N . ASP A 1 218 ? -16.492 -1.012 22.644 1.00 92.62 218 ASP A N 1
ATOM 1551 C CA . ASP A 1 218 ? -17.926 -1.240 22.467 1.00 92.62 218 ASP A CA 1
ATOM 1552 C C . ASP A 1 218 ? -18.113 -2.161 21.256 1.00 92.62 218 ASP A C 1
ATOM 1554 O O . ASP A 1 218 ? -18.071 -1.728 20.099 1.00 92.62 218 ASP A O 1
ATOM 1558 N N . VAL A 1 219 ? -18.269 -3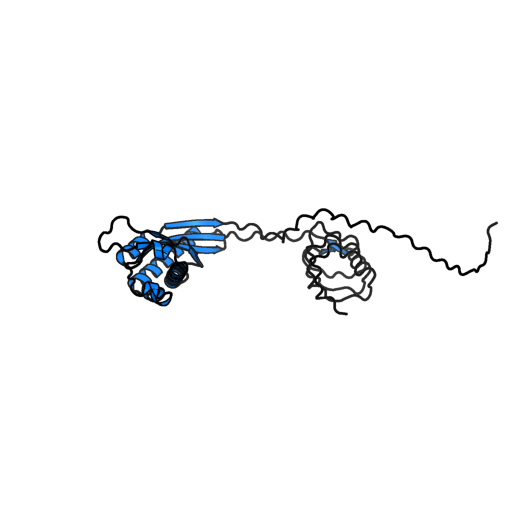.456 21.537 1.00 91.62 219 VAL A N 1
ATOM 1559 C CA . VAL A 1 219 ? -18.402 -4.513 20.525 1.00 91.62 219 VAL A CA 1
ATOM 1560 C C . VAL A 1 219 ? -19.608 -4.263 19.623 1.00 91.62 219 VAL A C 1
ATOM 1562 O O . VAL A 1 219 ? -19.490 -4.381 18.407 1.00 91.62 219 VAL A O 1
ATOM 1565 N N . ALA A 1 220 ? -20.751 -3.867 20.188 1.00 89.88 220 ALA A N 1
ATOM 1566 C CA . ALA A 1 220 ? -21.981 -3.691 19.421 1.00 89.88 220 ALA A CA 1
ATOM 1567 C C . ALA A 1 220 ? -21.891 -2.480 18.483 1.00 89.88 220 ALA A C 1
ATOM 1569 O O . ALA A 1 220 ? -22.239 -2.582 17.306 1.00 89.88 220 ALA A O 1
ATOM 1570 N N . ALA A 1 221 ? -21.392 -1.345 18.981 1.00 88.50 221 ALA A N 1
ATOM 1571 C CA . ALA A 1 221 ? -21.201 -0.155 18.156 1.00 88.50 221 ALA A CA 1
ATOM 1572 C C . ALA A 1 221 ? -20.131 -0.370 17.078 1.00 88.50 221 ALA A C 1
ATOM 1574 O O . ALA A 1 221 ? -20.295 0.092 15.950 1.00 88.50 221 ALA A O 1
ATOM 1575 N N . THR A 1 222 ? -19.059 -1.092 17.409 1.00 91.00 222 THR A N 1
ATOM 1576 C CA . THR A 1 222 ? -17.975 -1.392 16.467 1.00 91.00 222 THR A CA 1
ATOM 1577 C C . THR A 1 222 ? -18.434 -2.353 15.373 1.00 91.00 222 THR A C 1
ATOM 1579 O O . THR A 1 222 ? -18.211 -2.077 14.201 1.00 91.00 222 THR A O 1
ATOM 1582 N N . GLN A 1 223 ? -19.151 -3.429 15.708 1.00 91.25 223 GLN A N 1
ATOM 1583 C CA . GLN A 1 223 ? -19.693 -4.353 14.703 1.00 91.25 223 GLN A CA 1
ATOM 1584 C C . GLN A 1 223 ? -20.719 -3.678 13.784 1.00 91.25 223 GLN A C 1
ATOM 1586 O O . GLN A 1 223 ? -20.726 -3.938 12.585 1.00 91.25 223 GLN A O 1
ATOM 1591 N N . ALA A 1 224 ? -21.540 -2.761 14.309 1.00 89.25 224 ALA A N 1
ATOM 1592 C CA . ALA A 1 224 ? -22.433 -1.956 13.476 1.00 89.25 224 ALA A CA 1
ATOM 1593 C C . ALA A 1 224 ? -21.654 -1.052 12.500 1.00 89.25 224 ALA A C 1
ATOM 1595 O O . ALA A 1 224 ? -22.018 -0.953 11.334 1.00 89.25 224 ALA A O 1
ATOM 1596 N N . ALA A 1 225 ? -20.557 -0.436 12.949 1.00 88.19 225 ALA A N 1
ATOM 1597 C CA . ALA A 1 225 ? -19.704 0.386 12.090 1.00 88.19 225 ALA A CA 1
ATOM 1598 C C . ALA A 1 225 ? -18.907 -0.422 11.050 1.00 88.19 225 ALA A C 1
ATOM 1600 O O . ALA A 1 225 ? -18.606 0.098 9.977 1.00 88.19 225 ALA A O 1
ATOM 1601 N N . ILE A 1 226 ? -18.561 -1.677 11.352 1.00 89.00 226 ILE A N 1
ATOM 1602 C CA . ILE A 1 226 ? -17.964 -2.606 10.382 1.00 89.00 226 ILE A CA 1
ATOM 1603 C C . ILE A 1 226 ? -19.006 -2.999 9.326 1.00 89.00 226 ILE A C 1
ATOM 1605 O O . ILE A 1 226 ? -18.700 -2.982 8.140 1.00 89.00 226 ILE A O 1
ATOM 1609 N N . ALA A 1 227 ? -20.252 -3.270 9.727 1.00 87.69 227 ALA A N 1
ATOM 1610 C CA . ALA A 1 227 ? -21.334 -3.587 8.792 1.00 87.69 227 ALA A CA 1
ATOM 1611 C C . ALA A 1 227 ? -21.685 -2.420 7.844 1.00 87.69 227 ALA A C 1
ATOM 1613 O O . ALA A 1 227 ? -22.071 -2.656 6.701 1.00 87.69 227 ALA A O 1
ATOM 1614 N N . ASP A 1 228 ? -21.517 -1.177 8.303 1.00 88.12 228 ASP A N 1
ATOM 1615 C CA . ASP A 1 228 ? -21.716 0.046 7.512 1.00 88.12 228 ASP A CA 1
ATOM 1616 C C . ASP A 1 228 ? -20.435 0.513 6.779 1.00 88.12 228 ASP A C 1
ATOM 1618 O O . ASP A 1 228 ? -20.389 1.640 6.272 1.00 88.12 228 ASP A O 1
ATOM 1622 N N . ALA A 1 229 ? -19.379 -0.311 6.730 1.00 87.44 229 ALA A N 1
ATOM 1623 C CA . ALA A 1 229 ? -18.108 0.069 6.119 1.00 87.44 229 ALA A CA 1
ATOM 1624 C C . ALA A 1 229 ? -18.273 0.463 4.641 1.00 87.44 229 ALA A C 1
ATOM 1626 O O . ALA A 1 229 ? -18.951 -0.201 3.852 1.00 87.44 229 ALA A O 1
ATOM 1627 N N . ALA A 1 230 ? -17.625 1.561 4.255 1.00 84.25 230 ALA A N 1
ATOM 1628 C CA . ALA A 1 230 ? -17.716 2.110 2.909 1.00 84.25 230 ALA A CA 1
ATOM 1629 C C . ALA A 1 230 ? -16.503 1.694 2.069 1.00 84.25 230 ALA A C 1
ATOM 1631 O O . ALA A 1 230 ? -15.360 1.936 2.458 1.00 84.25 230 ALA A O 1
ATOM 1632 N N . LEU A 1 231 ? -16.764 1.110 0.898 1.00 84.88 231 LEU A N 1
ATOM 1633 C CA . LEU A 1 231 ? -15.748 0.726 -0.081 1.00 84.88 231 LEU A CA 1
ATOM 1634 C C . LEU A 1 231 ? -15.596 1.801 -1.160 1.00 84.88 231 LEU A C 1
ATOM 1636 O O . LEU A 1 231 ? -16.562 2.159 -1.836 1.00 84.88 231 LEU A O 1
ATOM 1640 N N . GLU A 1 232 ? -14.368 2.254 -1.377 1.00 83.75 232 GLU A N 1
ATOM 1641 C CA . GLU A 1 232 ? -13.992 3.147 -2.470 1.00 83.75 232 GLU A CA 1
ATOM 1642 C C . GLU A 1 232 ? -12.862 2.509 -3.293 1.00 83.75 232 GLU A C 1
ATOM 1644 O O . GLU A 1 232 ? -11.845 2.076 -2.755 1.00 83.75 232 GLU A O 1
ATOM 1649 N N . VAL A 1 233 ? -13.031 2.442 -4.617 1.00 78.06 233 VAL A N 1
ATOM 1650 C CA . VAL A 1 233 ? -12.039 1.865 -5.539 1.00 78.06 233 VAL A CA 1
ATOM 1651 C C . VAL A 1 233 ? -11.462 2.975 -6.409 1.00 78.06 233 VAL A C 1
ATOM 1653 O O . VAL A 1 233 ? -12.170 3.575 -7.218 1.00 78.06 233 VAL A O 1
ATOM 1656 N N . ILE A 1 234 ? -10.165 3.233 -6.261 1.00 75.12 234 ILE A N 1
ATOM 1657 C CA . ILE A 1 234 ? -9.439 4.291 -6.964 1.00 75.12 234 ILE A CA 1
ATOM 1658 C C . ILE A 1 234 ? -8.399 3.649 -7.877 1.00 75.12 234 ILE A C 1
ATOM 1660 O O . ILE A 1 234 ? -7.409 3.086 -7.417 1.00 75.12 234 ILE A O 1
ATOM 1664 N N . VAL A 1 235 ? -8.588 3.764 -9.190 1.00 69.38 235 VAL A N 1
ATOM 1665 C CA . VAL A 1 235 ? -7.570 3.344 -10.159 1.00 69.38 235 VAL A CA 1
ATOM 1666 C C . VAL A 1 235 ? -6.515 4.437 -10.265 1.00 69.38 235 VAL A C 1
ATOM 1668 O O . VAL A 1 235 ? -6.804 5.548 -10.710 1.00 69.38 235 VAL A O 1
ATOM 1671 N N . THR A 1 236 ? -5.284 4.118 -9.882 1.00 63.62 236 THR A N 1
ATOM 1672 C CA . THR A 1 236 ? -4.123 4.972 -10.100 1.00 63.62 236 THR A CA 1
ATOM 1673 C C . THR A 1 236 ? -3.267 4.365 -11.207 1.00 63.62 236 THR A C 1
ATOM 1675 O O . THR A 1 236 ? -2.867 3.207 -11.186 1.00 63.62 236 THR A O 1
ATOM 1678 N N . THR A 1 237 ? -2.969 5.141 -12.238 1.00 58.22 237 THR A N 1
ATOM 1679 C CA . THR A 1 237 ? -1.885 4.797 -13.160 1.00 58.22 237 THR A CA 1
ATOM 1680 C C . THR A 1 237 ? -0.655 5.537 -12.662 1.00 58.22 237 THR A C 1
ATOM 1682 O O . THR A 1 237 ? -0.618 6.763 -12.822 1.00 58.22 237 THR A O 1
ATOM 1685 N N . PRO A 1 238 ? 0.326 4.864 -12.026 1.00 54.28 238 PRO A N 1
ATOM 1686 C CA . PRO A 1 238 ? 1.597 5.513 -11.756 1.00 54.28 238 PRO A CA 1
ATOM 1687 C C . PRO A 1 238 ? 2.138 6.048 -13.081 1.00 54.28 238 PRO A C 1
ATOM 1689 O O . PRO A 1 238 ? 2.029 5.376 -14.111 1.00 54.28 238 PRO A O 1
ATOM 1692 N N . GLY A 1 239 ? 2.703 7.256 -13.069 1.00 50.41 239 GLY A N 1
ATOM 1693 C CA . GLY A 1 239 ? 3.454 7.731 -14.226 1.00 50.41 239 GLY A CA 1
ATOM 1694 C C . GLY A 1 239 ? 4.534 6.706 -14.597 1.00 50.41 239 GLY A C 1
ATOM 1695 O O . GLY A 1 239 ? 4.956 5.928 -13.729 1.00 50.41 239 GLY A O 1
ATOM 1696 N N . PRO A 1 240 ? 4.984 6.664 -15.864 1.00 52.50 240 PRO A N 1
ATOM 1697 C CA . PRO A 1 240 ? 6.182 5.899 -16.187 1.00 52.50 240 PRO A CA 1
ATOM 1698 C C . PRO A 1 240 ? 7.267 6.308 -15.190 1.00 52.50 240 PRO A C 1
ATOM 1700 O O . PRO A 1 240 ? 7.436 7.507 -14.948 1.00 52.50 240 PRO A O 1
ATOM 1703 N N . THR A 1 241 ? 7.938 5.337 -14.563 1.00 49.56 241 THR A N 1
ATOM 1704 C CA . THR A 1 241 ? 9.099 5.625 -13.714 1.00 49.56 241 THR A CA 1
ATOM 1705 C C . THR A 1 241 ? 10.034 6.475 -14.558 1.00 49.56 241 THR A C 1
ATOM 1707 O O . THR A 1 241 ? 10.568 5.987 -15.554 1.00 49.56 241 THR A O 1
ATOM 1710 N N . ALA A 1 242 ? 10.122 7.770 -14.245 1.00 45.78 242 ALA A N 1
ATOM 1711 C CA . ALA A 1 242 ? 10.893 8.690 -15.055 1.00 45.78 242 ALA A CA 1
ATOM 1712 C C . ALA A 1 242 ? 12.325 8.161 -15.098 1.00 45.78 242 ALA A C 1
ATOM 1714 O O . ALA A 1 242 ? 12.901 7.870 -14.045 1.00 45.78 242 ALA A O 1
ATOM 1715 N N . SER A 1 243 ? 12.887 8.042 -16.306 1.00 48.91 243 SER A N 1
ATOM 1716 C CA . SER A 1 243 ? 14.343 7.987 -16.440 1.00 48.91 243 SER A CA 1
ATOM 1717 C C . SER A 1 243 ? 14.895 9.161 -15.619 1.00 48.91 243 SER A C 1
ATOM 1719 O O . SER A 1 243 ? 14.283 10.239 -15.678 1.00 48.91 243 SER A O 1
ATOM 1721 N N . PRO A 1 244 ? 15.930 8.969 -14.777 1.00 42.12 244 PRO A N 1
ATOM 1722 C CA . PRO A 1 244 ? 16.440 10.018 -13.902 1.00 42.12 244 PRO A CA 1
ATOM 1723 C C . PRO A 1 244 ? 16.630 11.289 -14.722 1.00 42.12 244 PRO A C 1
ATOM 1725 O O . PRO A 1 244 ? 17.427 11.333 -15.649 1.00 42.12 244 PRO A O 1
ATOM 1728 N N . THR A 1 245 ? 15.801 12.291 -14.437 1.00 43.16 245 THR A N 1
ATOM 1729 C CA . THR A 1 245 ? 15.685 13.478 -15.279 1.00 43.16 245 THR A CA 1
ATOM 1730 C C . THR A 1 245 ? 17.044 14.177 -15.325 1.00 43.16 245 THR A C 1
ATOM 1732 O O . THR A 1 245 ? 17.567 14.493 -14.247 1.00 43.16 245 THR A O 1
ATOM 1735 N N . PRO A 1 246 ? 17.620 14.458 -16.511 1.00 47.34 246 PRO A N 1
ATOM 1736 C CA . PRO A 1 246 ? 18.829 15.257 -16.599 1.00 47.34 246 PRO A CA 1
ATOM 1737 C C . PRO A 1 246 ? 18.569 16.601 -15.922 1.00 47.34 246 PRO A C 1
ATOM 1739 O O . PRO A 1 246 ? 17.575 17.285 -16.188 1.00 47.34 246 PRO A O 1
ATOM 1742 N N . ARG A 1 247 ? 19.438 16.965 -14.977 1.00 39.06 247 ARG A N 1
ATOM 1743 C CA . ARG A 1 247 ? 19.337 18.240 -14.265 1.00 39.06 247 ARG A CA 1
ATOM 1744 C C . ARG A 1 247 ? 19.448 19.388 -15.282 1.00 39.06 247 ARG A C 1
ATOM 1746 O O . ARG A 1 247 ? 20.267 19.289 -16.193 1.00 39.06 247 ARG A O 1
ATOM 1753 N N . PRO A 1 248 ? 18.708 20.502 -15.116 1.00 38.47 248 PRO A N 1
ATOM 1754 C CA . PRO A 1 248 ? 18.844 21.655 -15.996 1.00 38.47 248 PRO A CA 1
ATOM 1755 C C . PRO A 1 248 ? 20.299 22.119 -16.052 1.00 38.47 248 PRO A C 1
ATOM 1757 O O . PRO A 1 248 ? 20.922 22.338 -15.007 1.00 38.47 248 PRO A O 1
ATOM 1760 N N . ILE A 1 249 ? 20.815 22.258 -17.273 1.00 43.75 249 ILE A N 1
ATOM 1761 C CA . ILE A 1 249 ? 22.158 22.747 -17.579 1.00 43.75 249 ILE A CA 1
ATOM 1762 C C . ILE A 1 249 ? 22.331 24.099 -16.879 1.00 43.75 249 ILE A C 1
ATOM 1764 O O . ILE A 1 249 ? 21.711 25.099 -17.246 1.00 43.75 249 ILE A O 1
ATOM 1768 N N . GLY A 1 250 ? 23.139 24.122 -15.819 1.00 38.03 250 GLY A N 1
ATOM 1769 C CA . GLY A 1 250 ? 23.561 25.366 -15.193 1.00 38.03 250 GLY A CA 1
ATOM 1770 C C . GLY A 1 250 ? 24.379 26.152 -16.209 1.00 38.03 250 GLY A C 1
ATOM 1771 O O . GLY A 1 250 ? 25.333 25.614 -16.767 1.00 38.03 250 GLY A O 1
ATOM 1772 N N . ALA A 1 251 ? 23.982 27.400 -16.467 1.00 42.03 251 ALA A N 1
ATOM 1773 C CA . ALA A 1 251 ? 24.710 28.309 -17.346 1.00 42.03 251 ALA A CA 1
ATOM 1774 C C . ALA A 1 251 ? 26.215 28.294 -17.014 1.00 42.03 251 ALA A C 1
ATOM 1776 O O . ALA A 1 251 ? 26.563 28.227 -15.830 1.00 42.03 251 ALA A O 1
ATOM 1777 N N . PRO A 1 252 ? 27.107 28.359 -18.020 1.00 41.66 252 PRO A N 1
ATOM 1778 C CA . PRO A 1 252 ? 28.540 28.282 -17.788 1.00 41.66 252 PRO A CA 1
ATOM 1779 C C . PRO A 1 252 ? 28.963 29.401 -16.836 1.00 41.66 252 PRO A C 1
ATOM 1781 O O . PRO A 1 252 ? 28.881 30.586 -17.161 1.00 41.66 252 PRO A O 1
ATOM 1784 N N . THR A 1 253 ? 29.397 29.016 -15.637 1.00 38.16 253 THR A N 1
ATOM 1785 C CA . THR A 1 253 ? 30.027 29.926 -14.686 1.00 38.16 253 THR A CA 1
ATOM 1786 C C . THR A 1 253 ? 31.304 30.444 -15.334 1.00 38.16 253 THR A C 1
ATOM 1788 O O . THR A 1 253 ? 32.249 29.686 -15.553 1.00 38.16 253 THR A O 1
ATOM 1791 N N . SER A 1 254 ? 31.321 31.732 -15.667 1.00 39.78 254 SER A N 1
ATOM 1792 C CA . SER A 1 254 ? 32.481 32.433 -16.208 1.00 39.78 254 SER A CA 1
ATOM 1793 C C . SER A 1 254 ? 33.699 32.186 -15.316 1.00 39.78 254 SER A C 1
ATOM 1795 O O . SER A 1 254 ? 33.716 32.591 -14.152 1.00 39.78 254 SER A O 1
ATOM 1797 N N . ALA A 1 255 ? 34.715 31.510 -15.854 1.00 37.53 255 ALA A N 1
ATOM 1798 C CA . ALA A 1 255 ? 35.991 31.327 -15.175 1.00 37.53 255 ALA A CA 1
ATOM 1799 C C . ALA A 1 255 ? 36.637 32.698 -14.882 1.00 37.53 255 ALA A C 1
ATOM 1801 O O . ALA A 1 255 ? 36.536 33.611 -15.708 1.00 37.53 255 ALA A O 1
ATOM 1802 N N . PRO A 1 256 ? 37.309 32.877 -13.731 1.00 38.12 256 PRO A N 1
ATOM 1803 C CA . PRO A 1 256 ? 37.961 34.135 -13.413 1.00 38.12 256 PRO A CA 1
ATOM 1804 C C . PRO A 1 256 ? 39.169 34.345 -14.331 1.00 38.12 256 PRO A C 1
ATOM 1806 O O . PRO A 1 256 ? 40.067 33.508 -14.421 1.00 38.12 256 PRO A O 1
ATOM 1809 N N . THR A 1 257 ? 39.186 35.495 -15.000 1.00 35.84 257 THR A N 1
ATOM 1810 C CA . THR A 1 257 ? 40.308 36.008 -15.785 1.00 35.84 257 THR A CA 1
ATOM 1811 C C . THR A 1 257 ? 41.579 36.019 -14.935 1.00 35.84 257 THR A C 1
ATOM 1813 O O . THR A 1 257 ? 41.720 36.838 -14.029 1.00 35.84 257 THR A O 1
ATOM 1816 N N . ALA A 1 258 ? 42.518 35.119 -15.232 1.00 34.69 258 ALA A N 1
ATOM 1817 C CA . ALA A 1 258 ? 43.855 35.164 -14.662 1.00 34.69 258 ALA A CA 1
ATOM 1818 C C . ALA A 1 258 ? 44.605 36.371 -15.244 1.00 34.69 258 ALA A C 1
ATOM 1820 O O . ALA A 1 258 ? 44.965 36.409 -16.422 1.00 34.69 258 ALA A O 1
ATOM 1821 N N . THR A 1 259 ? 44.824 37.381 -14.409 1.00 36.41 259 THR A N 1
ATOM 1822 C CA . THR A 1 259 ? 45.660 38.541 -14.709 1.00 36.41 259 THR A CA 1
ATOM 1823 C C . THR A 1 259 ? 47.100 38.072 -14.912 1.00 36.41 259 THR A C 1
ATOM 1825 O O . THR A 1 259 ? 47.752 37.590 -13.988 1.00 36.41 259 THR A O 1
ATOM 1828 N N . ARG A 1 260 ? 47.601 38.200 -16.143 1.00 32.84 260 ARG A N 1
ATOM 1829 C CA . ARG A 1 260 ? 48.987 37.901 -16.512 1.00 32.84 260 ARG A CA 1
ATOM 1830 C C . ARG A 1 260 ? 49.915 38.947 -15.886 1.00 32.84 260 ARG A C 1
ATOM 1832 O O . ARG A 1 260 ? 50.036 40.054 -16.404 1.00 32.84 260 ARG A O 1
ATOM 1839 N N . GLY A 1 261 ? 50.550 38.584 -14.775 1.00 33.00 261 GLY A N 1
ATOM 1840 C CA . GLY A 1 261 ? 51.718 39.274 -14.238 1.00 33.00 261 GLY A CA 1
ATOM 1841 C C . GLY A 1 261 ? 52.927 39.014 -15.132 1.00 33.00 261 GLY A C 1
ATOM 1842 O O . GLY A 1 261 ? 53.249 37.872 -15.451 1.00 33.00 261 GLY A O 1
ATOM 1843 N N . SER A 1 262 ? 53.536 40.097 -15.592 1.00 39.09 262 SER A N 1
ATOM 1844 C CA . SER A 1 262 ? 54.822 40.135 -16.272 1.00 39.09 262 SER A CA 1
ATOM 1845 C C . SER A 1 262 ? 55.928 39.633 -15.352 1.00 39.09 262 SER A C 1
ATOM 1847 O O . SER A 1 262 ? 56.090 40.209 -14.285 1.00 39.09 262 SER A O 1
ATOM 1849 N N . ASP A 1 263 ? 56.725 38.669 -15.805 1.00 35.22 263 ASP A N 1
ATOM 1850 C CA . ASP A 1 263 ? 58.132 38.601 -15.420 1.00 35.22 263 ASP A CA 1
ATOM 1851 C C . ASP A 1 263 ? 58.964 38.032 -16.571 1.00 35.22 263 ASP A C 1
ATOM 1853 O O . ASP A 1 263 ? 58.756 36.932 -17.083 1.00 35.22 263 ASP A O 1
ATOM 1857 N N . THR A 1 264 ? 59.880 38.880 -17.014 1.00 39.34 264 THR A N 1
ATOM 1858 C CA . THR A 1 264 ? 60.968 38.622 -17.946 1.00 39.34 264 THR A CA 1
ATOM 1859 C C . THR A 1 264 ? 62.062 37.818 -17.257 1.00 39.34 264 THR A C 1
ATOM 1861 O O . THR A 1 264 ? 62.583 38.277 -16.243 1.00 39.34 264 THR A O 1
ATOM 1864 N N . VAL A 1 265 ? 62.517 36.721 -17.863 1.00 38.34 265 VAL A N 1
ATOM 1865 C CA . VAL A 1 265 ? 63.938 36.355 -17.802 1.00 38.34 265 VAL A CA 1
ATOM 1866 C C . VAL A 1 265 ? 64.368 35.591 -19.048 1.00 38.34 265 VAL A C 1
ATOM 1868 O O . VAL A 1 265 ? 63.687 34.708 -19.560 1.00 38.34 265 VAL A O 1
ATOM 1871 N N . ASP A 1 266 ? 65.514 36.048 -19.516 1.00 37.28 266 ASP A N 1
ATOM 1872 C CA . ASP A 1 266 ? 66.245 35.797 -20.743 1.00 37.28 266 ASP A CA 1
ATOM 1873 C C . ASP A 1 266 ? 67.095 34.518 -20.625 1.00 37.28 266 ASP A C 1
ATOM 1875 O O . ASP A 1 266 ? 67.656 34.269 -19.558 1.00 37.28 266 ASP A O 1
ATOM 1879 N N . ALA A 1 267 ? 67.232 33.735 -21.702 1.00 34.91 267 ALA A N 1
ATOM 1880 C CA . ALA A 1 267 ? 68.361 32.815 -21.907 1.00 34.91 267 ALA A CA 1
ATOM 1881 C C . ALA A 1 267 ? 68.328 32.192 -23.313 1.00 34.91 267 ALA A C 1
ATOM 1883 O O . ALA A 1 267 ? 67.672 31.186 -23.581 1.00 34.91 267 ALA A O 1
ATOM 1884 N N . ALA A 1 268 ? 69.104 32.793 -24.209 1.00 38.16 268 ALA A N 1
ATOM 1885 C CA . ALA A 1 268 ? 69.475 32.251 -25.505 1.00 38.16 268 ALA A CA 1
ATOM 1886 C C . ALA A 1 268 ? 70.317 30.963 -25.394 1.00 38.16 268 ALA A C 1
ATOM 1888 O O . ALA A 1 268 ? 71.284 30.929 -24.636 1.00 38.16 268 ALA A O 1
ATOM 1889 N N . TYR A 1 269 ? 70.066 29.975 -26.265 1.00 29.33 269 TYR A N 1
ATOM 1890 C CA . TYR A 1 269 ? 71.118 29.065 -26.739 1.00 29.33 269 TYR A CA 1
ATOM 1891 C C . TYR A 1 269 ? 70.881 28.560 -28.179 1.00 29.33 269 TYR A C 1
ATOM 1893 O O . TYR A 1 269 ? 70.106 27.653 -28.448 1.00 29.33 269 TYR A O 1
ATOM 1901 N N . ARG A 1 270 ? 71.563 29.250 -29.101 1.00 33.28 270 ARG A N 1
ATOM 1902 C CA . ARG A 1 270 ? 72.335 28.802 -30.279 1.00 33.28 270 ARG A CA 1
ATOM 1903 C C . ARG A 1 270 ? 72.014 27.478 -31.019 1.00 33.28 270 ARG A C 1
ATOM 1905 O O . ARG A 1 270 ? 72.312 26.399 -30.534 1.00 33.28 270 ARG A O 1
ATOM 1912 N N . LEU A 1 271 ? 71.717 27.687 -32.313 1.00 31.92 271 LEU A N 1
ATOM 1913 C CA . LEU A 1 271 ? 72.414 27.225 -33.538 1.00 31.92 271 LEU A CA 1
ATOM 1914 C C . LEU A 1 271 ? 72.463 25.739 -33.941 1.00 31.92 271 LEU A C 1
ATOM 1916 O O . LEU A 1 271 ? 72.966 24.897 -33.209 1.00 31.92 271 LEU A O 1
ATOM 1920 N N . SER A 1 272 ? 72.208 25.574 -35.252 1.00 33.91 272 SER A N 1
ATOM 1921 C CA . SER A 1 272 ? 72.738 24.622 -36.260 1.00 33.91 272 SER A CA 1
ATOM 1922 C C . SER A 1 272 ? 71.725 23.577 -36.761 1.00 33.91 272 SER A C 1
ATOM 1924 O O . SER A 1 272 ? 71.056 22.939 -35.969 1.00 33.91 272 SER A O 1
ATOM 1926 N N . GLY A 1 273 ? 71.513 23.361 -38.064 1.00 33.56 273 GLY A N 1
ATOM 1927 C CA . GLY A 1 273 ? 72.059 23.982 -39.268 1.00 33.56 273 GLY A CA 1
ATOM 1928 C C . GLY A 1 273 ? 71.528 23.303 -40.547 1.00 33.56 273 GLY A C 1
ATOM 1929 O O . GLY A 1 273 ? 70.815 22.310 -40.477 1.00 33.56 273 GLY A O 1
ATOM 1930 N N . VAL A 1 274 ? 71.997 23.835 -41.682 1.00 41.06 274 VAL A N 1
ATOM 1931 C CA . VAL A 1 274 ? 72.163 23.200 -43.009 1.00 41.06 274 VAL A CA 1
ATOM 1932 C C . VAL A 1 274 ? 70.977 23.186 -43.995 1.00 41.06 274 VAL A C 1
ATOM 1934 O O . VAL A 1 274 ? 69.974 22.501 -43.832 1.00 41.06 274 VAL A O 1
ATOM 1937 N N . SER A 1 275 ? 71.212 23.917 -45.092 1.00 36.62 275 SER A N 1
ATOM 1938 C CA . SER A 1 275 ? 70.548 23.904 -46.402 1.00 36.62 275 SER A CA 1
ATOM 1939 C C . SER A 1 275 ? 70.890 22.681 -47.268 1.00 36.62 275 SER A C 1
ATOM 1941 O O . SER A 1 275 ? 72.036 22.243 -47.258 1.00 36.62 275 SER A O 1
ATOM 1943 N N . ALA A 1 276 ? 69.961 22.279 -48.146 1.00 38.88 276 ALA A N 1
ATOM 1944 C CA . ALA A 1 276 ? 70.170 21.873 -49.557 1.00 38.88 276 ALA A CA 1
ATOM 1945 C C . ALA A 1 276 ? 68.770 21.690 -50.200 1.00 38.88 276 ALA A C 1
ATOM 1947 O O . ALA A 1 276 ? 67.963 20.936 -49.673 1.00 38.88 276 ALA A O 1
ATOM 1948 N N . ALA A 1 277 ? 68.306 22.538 -51.126 1.00 38.84 277 ALA A N 1
ATOM 1949 C CA . ALA A 1 277 ? 68.570 22.553 -52.576 1.00 38.84 277 ALA A CA 1
ATOM 1950 C C . ALA A 1 277 ? 68.080 21.293 -53.332 1.00 38.84 277 ALA A C 1
ATOM 1952 O O . ALA A 1 277 ? 68.681 20.236 -53.178 1.00 38.84 277 ALA A O 1
ATOM 1953 N N . LEU A 1 278 ? 67.043 21.416 -54.186 1.00 32.34 278 LEU A N 1
ATOM 1954 C CA . LEU A 1 278 ? 67.165 21.445 -55.664 1.00 32.34 278 LEU A CA 1
ATOM 1955 C C . LEU A 1 278 ? 65.804 21.262 -56.392 1.00 32.34 278 LEU A C 1
ATOM 1957 O O . LEU A 1 278 ? 65.135 20.250 -56.210 1.00 32.34 278 LEU A O 1
ATOM 1961 N N . LEU A 1 279 ? 65.461 22.240 -57.241 1.00 32.59 279 LEU A N 1
ATOM 1962 C CA . LEU A 1 279 ? 64.626 22.246 -58.467 1.00 32.59 279 LEU A CA 1
ATOM 1963 C C . LEU A 1 279 ? 64.487 23.753 -58.775 1.00 32.59 279 LEU A C 1
ATOM 1965 O O . LEU A 1 279 ? 63.811 24.450 -58.028 1.00 32.59 279 LEU A O 1
ATOM 1969 N N . VAL A 1 280 ? 65.199 24.385 -59.709 1.00 46.47 280 VAL A N 1
ATOM 1970 C CA . VAL A 1 280 ? 65.636 24.053 -61.077 1.00 46.47 280 VAL A CA 1
ATOM 1971 C C . VAL A 1 280 ? 66.983 24.727 -61.345 1.00 46.47 280 VAL A C 1
ATOM 1973 O O . VAL A 1 280 ? 67.198 25.824 -60.781 1.00 46.47 280 VAL A O 1
#

Sequence (280 aa):
QDIGGWAVHSVTSLGDMFTSASSFNQDISGWNVHSNSDMYKMFYQASAFNQDLGWCVDEDVDFEEAFTGAACESTSCGVVQVVGGCAPSPAPTPAPTPAQTMVKVASSVTLEGIVATEFNADEGMKAAFAQSVLDSAGGAFDEVIDIEAVGRRRRLAGAGVGVSYTGVARVVGTNGAASVGADLLEQASDALTAAVGDGSFLTTLQAADTSFAAVTVDVAATQAAIADAALEVIVTTPGPTASPTPRPIGAPTSAPTATRGSDTVDAAYRLSGVSAALLV

Secondary structure (DSSP, 8-state):
---TT---TT-SB-TTTTTT-TT-----TT---TT--B-TTTTTT-TT----------TTSB-TTTTTTS-----STTEEEETTEEEE-PPPPPPPPPPEEEEEEEEEEEEES--HHHHHH-HHHHHHHHHHHHHHTTT--SEEEEEEEE--SS--TT-PEEEEEEEEEEEESSTTHHHHHHHHHHHHHHHHHHHHHHSHHHHHHHHH-GGGTT-EE-HHHHHHHHHTPEEEEEEE-PPP----PPPP--------------------------------